Protein 2QPV (pdb70)

Organism: Agrobacterium fabrum (strain C58 / ATCC 33970) (NCBI:txid176299)

Structure (mmCIF, N/CA/C/O backbone):
data_2QPV
#
_entry.id   2QPV
#
_cell.length_a   95.852
_cell.length_b   95.852
_cell.length_c   76.618
_cell.angle_alpha   90.00
_cell.angle_beta   90.00
_cell.angle_gamma   120.00
#
_symmetry.space_group_name_H-M   'P 31 2 1'
#
loop_
_entity.id
_entity.type
_entity.pdbx_description
1 polymer 'Uncharacterized protein Atu1531'
2 non-polymer 'ACETIC ACID'
3 water water
#
loop_
_atom_site.group_PDB
_atom_site.id
_atom_site.type_symbol
_atom_site.label_atom_id
_atom_site.label_alt_id
_atom_site.label_comp_id
_atom_site.label_asym_id
_atom_site.label_entity_id
_atom_site.label_seq_id
_atom_site.pdbx_PDB_ins_code
_atom_site.Cartn_x
_atom_site.Cartn_y
_atom_site.Cartn_z
_atom_site.occupancy
_atom_site.B_iso_or_equiv
_atom_site.auth_seq_id
_atom_site.auth_comp_id
_atom_site.auth_asym_id
_atom_site.auth_atom_id
_atom_site.pdbx_PDB_model_num
ATOM 9 N N . PRO A 1 24 ? 59.575 13.801 15.929 1.00 81.30 2 PRO A N 1
ATOM 10 C CA . PRO A 1 24 ? 60.130 12.672 16.697 1.00 78.88 2 PRO A CA 1
ATOM 11 C C . PRO A 1 24 ? 59.292 11.384 16.718 1.00 76.55 2 PRO A C 1
ATOM 12 O O . PRO A 1 24 ? 58.084 11.417 16.473 1.00 75.79 2 PRO A O 1
ATOM 16 N N . VAL A 1 25 ? 59.959 10.264 17.008 1.00 73.89 3 VAL A N 1
ATOM 17 C CA . VAL A 1 25 ? 59.309 8.959 17.121 1.00 71.53 3 VAL A CA 1
ATOM 18 C C . VAL A 1 25 ? 58.323 8.995 18.279 1.00 70.14 3 VAL A C 1
ATOM 19 O O . VAL A 1 25 ? 58.651 9.437 19.381 1.00 69.66 3 VAL A O 1
ATOM 31 N N A GLN A 1 27 ? 55.227 7.070 20.693 0.50 64.37 5 GLN A N 1
ATOM 32 N N B GLN A 1 27 ? 55.229 7.084 20.706 0.50 64.24 5 GLN A N 1
ATOM 33 C CA A GLN A 1 27 ? 54.641 5.853 21.220 0.50 63.14 5 GLN A CA 1
ATOM 34 C CA B GLN A 1 27 ? 54.541 5.921 21.275 0.50 62.86 5 GLN A CA 1
ATOM 35 C C A GLN A 1 27 ? 53.459 5.435 20.353 0.50 62.44 5 GLN A C 1
ATOM 36 C C B GLN A 1 27 ? 53.478 5.434 20.297 0.50 62.27 5 GLN A C 1
ATOM 37 O O A GLN A 1 27 ? 52.817 6.265 19.712 0.50 62.30 5 GLN A O 1
ATOM 38 O O B GLN A 1 27 ? 52.926 6.219 19.527 0.50 62.07 5 GLN A O 1
ATOM 49 N N . SER A 1 28 ? 53.201 4.136 20.318 1.00 61.91 6 SER A N 1
ATOM 50 C CA . SER A 1 28 ? 52.246 3.560 19.395 1.00 61.36 6 SER A CA 1
ATOM 51 C C . SER A 1 28 ? 51.527 2.395 20.006 1.00 60.84 6 SER A C 1
ATOM 52 O O . SER A 1 28 ? 51.993 1.803 20.967 1.00 61.29 6 SER A O 1
ATOM 55 N N . ARG A 1 29 ? 50.368 2.087 19.450 1.00 60.35 7 ARG A N 1
ATOM 56 C CA . ARG A 1 29 ? 49.698 0.848 19.746 1.00 60.00 7 ARG A CA 1
ATOM 57 C C . ARG A 1 29 ? 49.163 0.319 18.442 1.00 60.04 7 ARG A C 1
ATOM 58 O O . ARG A 1 29 ? 48.640 1.081 17.636 1.00 60.06 7 ARG A O 1
ATOM 66 N N . ILE A 1 30 ? 49.314 -0.980 18.227 1.00 59.95 8 ILE A N 1
ATOM 67 C CA . ILE A 1 30 ? 48.773 -1.585 17.024 1.00 60.53 8 ILE A CA 1
ATOM 68 C C . ILE A 1 30 ? 47.451 -2.251 17.388 1.00 60.50 8 ILE A C 1
ATOM 69 O O . ILE A 1 30 ? 47.417 -3.224 18.127 1.00 60.68 8 ILE A O 1
ATOM 74 N N . ILE A 1 31 ? 46.357 -1.668 16.908 1.00 60.65 9 ILE A N 1
ATOM 75 C CA . ILE A 1 31 ? 45.031 -2.210 17.182 1.00 59.99 9 ILE A CA 1
ATOM 76 C C . ILE A 1 31 ? 44.721 -3.192 16.077 1.00 59.59 9 ILE A C 1
ATOM 77 O O . ILE A 1 31 ? 44.913 -2.876 14.913 1.00 59.80 9 ILE A O 1
ATOM 82 N N . HIS A 1 32 ? 44.280 -4.391 16.448 1.00 59.02 10 HIS A N 1
ATOM 83 C CA . HIS A 1 32 ? 44.005 -5.425 15.464 1.00 59.03 10 HIS A CA 1
ATOM 84 C C . HIS A 1 32 ? 42.989 -6.464 15.924 1.00 59.38 10 HIS A C 1
ATOM 85 O O . HIS A 1 32 ? 42.821 -6.705 17.125 1.00 59.54 10 HIS A O 1
ATOM 92 N N . LEU A 1 33 ? 42.344 -7.103 14.953 1.00 59.46 11 LEU A N 1
ATOM 93 C CA . LEU A 1 33 ? 41.433 -8.215 15.230 1.00 59.89 11 LEU A CA 1
ATOM 94 C C . LEU A 1 33 ? 41.346 -9.104 14.008 1.00 60.35 11 LEU A C 1
ATOM 95 O O . LEU A 1 33 ? 41.824 -8.723 12.932 1.00 60.34 11 LEU A O 1
ATOM 100 N N . SER A 1 34 ? 40.753 -10.285 14.199 1.00 60.76 12 SER A N 1
ATOM 101 C CA . SER A 1 34 ? 40.618 -11.306 13.174 1.00 61.12 12 SER A CA 1
ATOM 102 C C . SER A 1 34 ? 39.247 -11.246 12.506 1.00 61.40 12 SER A C 1
ATOM 103 O O . SER A 1 34 ? 38.231 -11.018 13.182 1.00 61.58 12 SER A O 1
ATOM 106 N N . VAL A 1 35 ? 39.220 -11.452 11.188 1.00 61.37 13 VAL A N 1
ATOM 107 C CA . VAL A 1 35 ? 37.961 -11.529 10.413 1.00 61.24 13 VAL A CA 1
ATOM 108 C C . VAL A 1 35 ? 37.893 -12.895 9.727 1.00 61.87 13 VAL A C 1
ATOM 109 O O . VAL A 1 35 ? 38.897 -13.402 9.195 1.00 62.08 13 VAL A O 1
ATOM 113 N N . GLU A 1 36 ? 36.717 -13.507 9.760 1.00 61.95 14 GLU A N 1
ATOM 114 C CA . GLU A 1 36 ? 36.562 -14.840 9.213 1.00 61.97 14 GLU A CA 1
ATOM 115 C C . GLU A 1 36 ? 36.083 -14.830 7.768 1.00 61.29 14 GLU A C 1
ATOM 116 O O . GLU A 1 36 ? 35.055 -15.414 7.425 1.00 61.58 14 GLU A O 1
ATOM 122 N N . LYS A 1 37 ? 36.868 -14.157 6.930 1.00 60.44 15 LYS A N 1
ATOM 123 C CA . LYS A 1 37 ? 36.652 -14.068 5.486 1.00 59.20 15 LYS A CA 1
ATOM 124 C C . LYS A 1 37 ? 38.037 -14.043 4.819 1.00 57.70 15 LYS A C 1
ATOM 125 O O . LYS A 1 37 ? 39.006 -13.590 5.443 1.00 57.94 15 LYS A O 1
ATOM 131 N N . PRO A 1 38 ? 38.152 -14.557 3.575 1.00 55.91 16 PRO A N 1
ATOM 132 C CA . PRO A 1 38 ? 39.440 -14.536 2.873 1.00 54.57 16 PRO A CA 1
ATOM 133 C C . PRO A 1 38 ? 40.049 -13.140 2.750 1.00 53.10 16 PRO A C 1
ATOM 134 O O . PRO A 1 38 ? 39.338 -12.178 2.505 1.00 53.15 16 PRO A O 1
ATOM 138 N N . TRP A 1 39 ? 41.365 -13.066 2.922 1.00 51.77 17 TRP A N 1
ATOM 139 C CA . TRP A 1 39 ? 42.157 -11.838 2.850 1.00 50.52 17 TRP A CA 1
ATOM 140 C C . TRP A 1 39 ? 41.845 -10.911 1.668 1.00 49.76 17 TRP A C 1
ATOM 141 O O . TRP A 1 39 ? 41.776 -9.692 1.840 1.00 49.30 17 TRP A O 1
ATOM 152 N N . ALA A 1 40 ? 41.660 -11.485 0.482 1.00 48.84 18 ALA A N 1
ATOM 153 C CA . ALA A 1 40 ? 41.376 -10.711 -0.730 1.00 48.33 18 ALA A CA 1
ATOM 154 C C . ALA A 1 40 ? 40.021 -9.989 -0.669 1.00 47.92 18 ALA A C 1
ATOM 155 O O . ALA A 1 40 ? 39.908 -8.825 -1.050 1.00 47.86 18 ALA A O 1
ATOM 157 N N . GLU A 1 41 ? 39.013 -10.696 -0.168 1.00 47.46 19 GLU A N 1
ATOM 158 C CA . GLU A 1 41 ? 37.645 -10.198 -0.011 1.00 46.90 19 GLU A CA 1
ATOM 159 C C . GLU A 1 41 ? 37.521 -9.106 1.052 1.00 46.10 19 GLU A C 1
ATOM 160 O O . GLU A 1 41 ? 36.680 -8.209 0.936 1.00 46.36 19 GLU A O 1
ATOM 166 N N . VAL A 1 42 ? 38.344 -9.193 2.094 1.00 45.00 20 VAL A N 1
ATOM 167 C CA . VAL A 1 42 ? 38.377 -8.171 3.141 1.00 43.78 20 VAL A CA 1
ATOM 168 C C . VAL A 1 42 ? 39.042 -6.906 2.596 1.00 43.38 20 VAL A C 1
ATOM 169 O O . VAL A 1 42 ? 38.567 -5.797 2.832 1.00 43.28 20 VAL A O 1
ATOM 173 N N . TYR A 1 43 ? 40.124 -7.085 1.847 1.00 42.90 21 TYR A N 1
ATOM 174 C CA . TYR A 1 43 ? 40.792 -5.985 1.164 1.00 42.73 21 TYR A CA 1
ATOM 175 C C . TYR A 1 43 ? 39.884 -5.322 0.117 1.00 43.69 21 TYR A C 1
ATOM 176 O O . TYR A 1 43 ? 39.822 -4.099 0.029 1.00 43.41 21 TYR A O 1
ATOM 185 N N . ASP A 1 44 ? 39.198 -6.138 -0.683 1.00 45.19 22 ASP A N 1
ATOM 186 C CA . ASP A 1 44 ? 38.279 -5.625 -1.693 1.00 46.56 22 ASP A CA 1
ATOM 187 C C . ASP A 1 44 ? 37.256 -4.664 -1.077 1.00 47.26 22 ASP A C 1
ATOM 188 O O . ASP A 1 44 ? 37.098 -3.538 -1.562 1.00 47.68 22 ASP A O 1
ATOM 193 N N . PHE A 1 45 ? 36.608 -5.095 0.0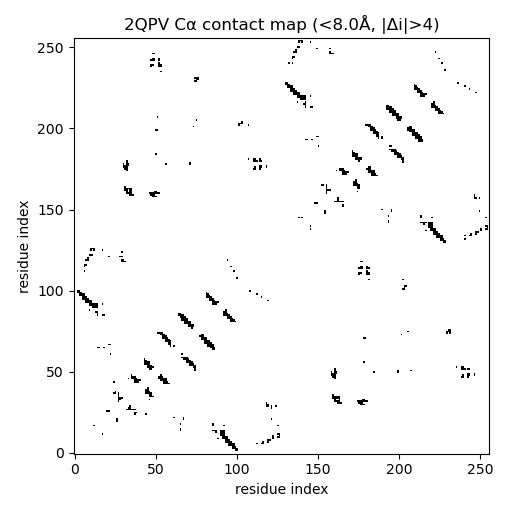08 1.00 47.81 23 PHE A N 1
ATOM 194 C CA . PHE A 1 45 ? 35.629 -4.268 0.709 1.00 48.46 23 PHE A CA 1
ATOM 195 C C . PHE A 1 45 ? 36.246 -3.080 1.464 1.00 48.61 23 PHE A C 1
ATOM 196 O O . PHE A 1 45 ? 35.745 -1.961 1.374 1.00 48.90 23 PHE A O 1
ATOM 204 N N . ALA A 1 46 ? 37.325 -3.324 2.197 1.00 48.56 24 ALA A N 1
ATOM 205 C CA . ALA A 1 46 ? 37.906 -2.298 3.078 1.00 48.66 24 ALA A CA 1
ATOM 206 C C . ALA A 1 46 ? 38.755 -1.233 2.366 1.00 48.55 24 ALA A C 1
ATOM 207 O O . ALA A 1 46 ? 38.895 -0.125 2.871 1.00 48.29 24 ALA A O 1
ATOM 209 N N . ALA A 1 47 ? 39.324 -1.573 1.210 1.00 48.65 25 ALA A N 1
ATOM 210 C CA . ALA A 1 47 ? 40.210 -0.654 0.491 1.00 48.84 25 ALA A CA 1
ATOM 211 C C . ALA A 1 47 ? 39.429 0.338 -0.378 1.00 49.15 25 ALA A C 1
ATOM 212 O O . ALA A 1 47 ? 39.985 1.341 -0.835 1.00 48.96 25 ALA A O 1
ATOM 214 N N . ASN A 1 48 ? 38.153 0.027 -0.610 1.00 49.68 26 ASN A N 1
ATOM 215 C CA . ASN A 1 48 ? 37.229 0.889 -1.331 1.00 50.37 26 ASN A CA 1
ATOM 216 C C . ASN A 1 48 ? 36.787 2.031 -0.416 1.00 51.14 26 ASN A C 1
ATOM 217 O O . ASN A 1 48 ? 35.991 1.802 0.508 1.00 51.01 26 ASN A O 1
ATOM 222 N N . PRO A 1 49 ? 37.301 3.260 -0.664 1.00 51.79 27 PRO A N 1
ATOM 223 C CA . PRO A 1 49 ? 37.070 4.385 0.251 1.00 52.41 27 PRO A CA 1
ATOM 224 C C . PRO A 1 49 ? 35.591 4.733 0.390 1.00 53.20 27 PRO A C 1
ATOM 225 O O . PRO A 1 49 ? 35.178 5.191 1.442 1.00 53.16 27 PRO A O 1
ATOM 229 N N . GLY A 1 50 ? 34.807 4.477 -0.653 1.00 54.28 28 GLY A N 1
ATOM 230 C CA . GLY A 1 50 ? 33.362 4.698 -0.624 1.00 56.01 28 GLY A CA 1
ATOM 231 C C . GLY A 1 50 ? 32.558 3.780 0.289 1.00 57.12 28 GLY A C 1
ATOM 232 O O . GLY A 1 50 ? 31.365 4.013 0.499 1.00 57.31 28 GLY A O 1
ATOM 233 N N . ASN A 1 51 ? 33.191 2.725 0.799 1.00 58.18 29 ASN A N 1
ATOM 234 C CA . ASN A 1 51 ? 32.587 1.834 1.791 1.00 59.50 29 ASN A CA 1
ATOM 235 C C . ASN A 1 51 ? 32.906 2.304 3.205 1.00 60.59 29 ASN A C 1
ATOM 236 O O . ASN A 1 51 ? 32.301 1.836 4.173 1.00 60.63 29 ASN A O 1
ATOM 249 N N . PRO A 1 53 ? 32.381 5.072 5.056 1.00 61.65 31 PRO A N 1
ATOM 250 C CA . PRO A 1 53 ? 31.305 5.558 5.923 1.00 61.00 31 PRO A CA 1
ATOM 251 C C . PRO A 1 53 ? 30.457 4.448 6.544 1.00 60.40 31 PRO A C 1
ATOM 252 O O . PRO A 1 53 ? 29.664 4.731 7.440 1.00 60.91 31 PRO A O 1
ATOM 256 N N . ARG A 1 54 ? 30.614 3.207 6.075 1.00 59.09 32 ARG A N 1
ATOM 257 C CA . ARG A 1 54 ? 29.811 2.091 6.576 1.00 57.94 32 ARG A CA 1
ATOM 258 C C . ARG A 1 54 ? 30.364 1.499 7.871 1.00 56.94 32 ARG A C 1
ATOM 259 O O . ARG A 1 54 ? 29.622 0.921 8.670 1.00 56.41 32 ARG A O 1
ATOM 267 N N . TRP A 1 55 ? 31.665 1.674 8.086 1.00 56.04 33 TRP A N 1
ATOM 268 C CA . TRP A 1 55 ? 32.318 1.136 9.270 1.00 55.32 33 TRP A CA 1
ATOM 269 C C . TRP A 1 55 ? 33.160 2.147 10.063 1.00 55.59 33 TRP A C 1
ATOM 270 O O . TRP A 1 55 ? 33.421 1.912 11.272 1.00 56.27 33 TRP A O 1
ATOM 281 N N . ALA A 1 56 ? 33.596 3.251 9.403 1.00 55.34 34 ALA A N 1
ATOM 282 C CA . ALA A 1 56 ? 34.345 4.287 10.130 1.00 55.44 34 ALA A CA 1
ATOM 283 C C . ALA A 1 56 ? 33.399 5.395 10.611 1.00 55.43 34 ALA A C 1
ATOM 284 O O . ALA A 1 56 ? 32.993 6.256 9.831 1.00 55.50 34 ALA A O 1
ATOM 286 N N . ALA A 1 57 ? 33.049 5.353 11.899 1.00 55.53 35 ALA A N 1
ATOM 287 C CA . ALA A 1 57 ? 32.020 6.225 12.495 1.00 55.43 35 ALA A CA 1
ATOM 288 C C . ALA A 1 57 ? 32.243 7.723 12.281 1.00 55.86 35 ALA A C 1
ATOM 289 O O . ALA A 1 57 ? 31.281 8.488 12.173 1.00 54.98 35 ALA A O 1
ATOM 291 N N . GLY A 1 58 ? 33.510 8.132 12.233 1.00 56.55 36 GLY A N 1
ATOM 292 C CA . GLY A 1 58 ? 33.865 9.520 11.931 1.00 57.69 36 GLY A CA 1
ATOM 293 C C . GLY A 1 58 ? 33.462 9.950 10.531 1.00 58.34 36 GLY A C 1
ATOM 294 O O . GLY A 1 58 ? 33.408 11.137 10.234 1.00 58.03 36 GLY A O 1
ATOM 295 N N . LEU A 1 59 ? 33.182 8.976 9.669 1.00 59.48 37 LEU A N 1
ATOM 296 C CA . LEU A 1 59 ? 32.805 9.250 8.277 1.00 60.35 37 LEU A CA 1
ATOM 297 C C . LEU A 1 59 ? 31.358 8.896 7.992 1.00 60.99 37 LEU A C 1
ATOM 298 O O . LEU A 1 59 ? 30.911 9.030 6.852 1.00 61.36 37 LEU A O 1
ATOM 303 N N . ALA A 1 60 ? 30.634 8.450 9.022 1.00 61.85 38 ALA A N 1
ATOM 304 C CA . ALA A 1 60 ? 29.210 8.124 8.879 1.00 63.12 38 ALA A CA 1
ATOM 305 C C . ALA A 1 60 ? 28.428 9.213 8.129 1.00 64.15 38 ALA A C 1
ATOM 306 O O . ALA A 1 60 ? 27.445 8.913 7.454 1.00 64.47 38 ALA A O 1
ATOM 308 N N . GLY A 1 61 ? 28.877 10.464 8.237 1.00 65.16 39 GLY A N 1
ATOM 309 C CA . GLY A 1 61 ? 28.293 11.575 7.469 1.00 66.98 39 GLY A CA 1
ATOM 310 C C . GLY A 1 61 ? 28.482 11.496 5.957 1.00 67.95 39 GLY A C 1
ATOM 311 O O . GLY A 1 61 ? 27.665 12.018 5.205 1.00 67.70 39 GLY A O 1
ATOM 312 N N . GLY A 1 62 ? 29.561 10.845 5.515 1.00 69.07 40 GLY A N 1
ATOM 313 C CA . GLY A 1 62 ? 29.827 10.636 4.087 1.00 70.33 40 GLY A CA 1
ATOM 314 C C . GLY A 1 62 ? 31.263 10.920 3.663 1.00 71.12 40 GLY A C 1
ATOM 315 O O . GLY A 1 62 ? 31.987 11.668 4.328 1.00 71.21 40 GLY A O 1
ATOM 316 N N . LEU A 1 63 ? 31.671 10.317 2.548 1.00 71.91 41 LEU A N 1
ATOM 317 C CA . LEU A 1 63 ? 33.002 10.541 1.984 1.00 72.87 41 LEU A CA 1
ATOM 318 C C . LEU A 1 63 ? 32.867 10.723 0.482 1.00 73.82 41 LEU A C 1
ATOM 319 O O . LEU A 1 63 ? 32.375 9.836 -0.215 1.00 74.13 41 LEU A O 1
ATOM 324 N N . GLU A 1 64 ? 33.300 11.883 -0.003 1.00 75.11 42 GLU A N 1
ATOM 325 C CA . GLU A 1 64 ? 33.156 12.259 -1.409 1.00 76.31 42 GLU A CA 1
ATOM 326 C C . GLU A 1 64 ? 34.514 12.273 -2.090 1.00 76.86 42 GLU A C 1
ATOM 327 O O . GLU A 1 64 ? 35.506 12.697 -1.499 1.00 77.01 42 GLU A O 1
ATOM 333 N N . ALA A 1 65 ? 34.558 11.790 -3.327 1.00 77.85 43 ALA A N 1
ATOM 334 C CA . ALA A 1 65 ? 35.786 11.821 -4.124 1.00 78.68 43 ALA A CA 1
ATOM 335 C C . ALA A 1 65 ? 36.073 13.250 -4.594 1.00 79.15 43 ALA A C 1
ATOM 336 O O . ALA A 1 65 ? 35.160 13.977 -4.990 1.00 79.12 43 ALA A O 1
ATOM 338 N N . ASP A 1 66 ? 37.349 13.630 -4.548 1.00 79.93 44 ASP A N 1
ATOM 339 C CA . ASP A 1 66 ? 37.779 15.018 -4.694 1.00 80.66 44 ASP A CA 1
ATOM 340 C C . ASP A 1 66 ? 39.207 15.125 -5.258 1.00 81.08 44 ASP A C 1
ATOM 341 O O . ASP A 1 66 ? 40.174 15.233 -4.491 1.00 81.31 44 ASP A O 1
ATOM 346 N N . GLY A 1 67 ? 39.326 15.085 -6.590 1.00 81.42 45 GLY A N 1
ATOM 347 C CA . GLY A 1 67 ? 40.610 15.220 -7.305 1.00 81.65 45 GLY A CA 1
ATOM 348 C C . GLY A 1 67 ? 41.703 14.231 -6.923 1.00 81.90 45 GLY A C 1
ATOM 349 O O . GLY A 1 67 ? 42.751 14.630 -6.406 1.00 82.10 45 GLY A O 1
ATOM 350 N N . GLU A 1 68 ? 41.459 12.946 -7.187 1.00 81.92 46 GLU A N 1
ATOM 351 C CA . GLU A 1 68 ? 42.345 11.827 -6.785 1.00 81.83 46 GLU A CA 1
ATOM 352 C C . GLU A 1 68 ? 42.213 11.399 -5.317 1.00 81.46 46 GLU A C 1
ATOM 353 O O . GLU A 1 68 ? 42.432 10.226 -4.996 1.00 81.52 46 GLU A O 1
ATOM 359 N N . ASP A 1 69 ? 41.865 12.336 -4.433 1.00 80.67 47 ASP A N 1
ATOM 360 C CA . ASP A 1 69 ? 41.665 11.999 -3.014 1.00 79.82 47 ASP A CA 1
ATOM 361 C C . ASP A 1 69 ? 40.234 12.248 -2.539 1.00 78.75 47 ASP A C 1
ATOM 362 O O . ASP A 1 69 ? 39.338 12.470 -3.350 1.00 78.58 47 ASP A O 1
ATOM 367 N N . TRP A 1 70 ? 40.035 12.200 -1.223 1.00 77.45 48 TRP A N 1
ATOM 368 C CA . TRP A 1 70 ? 38.701 12.154 -0.632 1.00 76.22 48 TRP A CA 1
ATOM 369 C C . TRP A 1 70 ? 38.504 13.180 0.471 1.00 75.49 48 TRP A C 1
ATOM 370 O O . TRP A 1 70 ? 39.432 13.497 1.210 1.00 75.07 48 TRP A O 1
ATOM 381 N N . ILE A 1 71 ? 37.277 13.672 0.589 1.00 75.06 49 ILE A N 1
ATOM 382 C CA . ILE A 1 71 ? 36.959 14.741 1.529 1.00 74.81 49 ILE A CA 1
ATOM 383 C C . ILE A 1 71 ? 35.779 14.350 2.416 1.00 74.70 49 ILE A C 1
ATOM 384 O O . ILE A 1 71 ? 34.783 13.795 1.937 1.00 74.43 49 ILE A O 1
ATOM 389 N N . ALA A 1 72 ? 35.915 14.619 3.714 1.00 75.06 50 ALA A N 1
ATOM 390 C CA . ALA A 1 72 ? 34.843 14.380 4.679 1.00 75.29 50 ALA A CA 1
ATOM 391 C C . ALA A 1 72 ? 34.268 15.702 5.154 1.00 75.33 50 ALA A C 1
ATOM 392 O O . ALA A 1 72 ? 34.911 16.449 5.897 1.00 75.55 50 ALA A O 1
ATOM 394 N N . LYS A 1 73 ? 33.046 15.975 4.712 1.00 75.81 51 LYS A N 1
ATOM 395 C CA . LYS A 1 73 ? 32.402 17.288 4.875 1.00 75.96 51 LYS A CA 1
ATOM 396 C C . LYS A 1 73 ? 31.508 17.374 6.115 1.00 76.22 51 LYS A C 1
ATOM 397 O O . LYS A 1 73 ? 30.620 16.530 6.304 1.00 76.24 51 LYS A O 1
ATOM 403 N N . GLY A 1 74 ? 31.745 18.382 6.957 1.00 76.51 52 GLY A N 1
ATOM 404 C CA . GLY A 1 74 ? 30.710 18.840 7.886 1.00 77.35 52 GLY A CA 1
ATOM 405 C C . GLY A 1 74 ? 30.913 18.764 9.383 1.00 77.92 52 GLY A C 1
ATOM 406 O O . GLY A 1 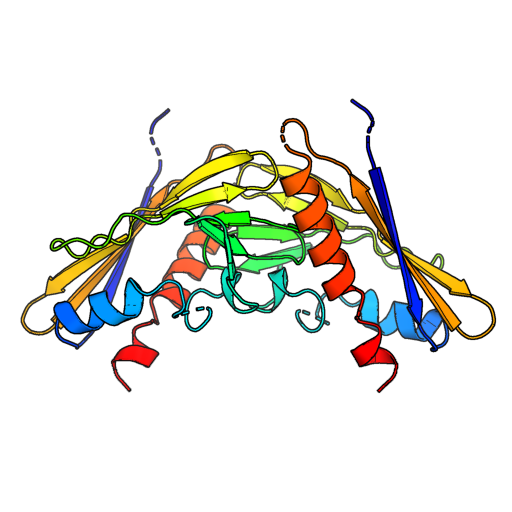74 ? 31.837 18.113 9.866 1.00 77.92 52 GLY A O 1
ATOM 407 N N . GLY A 1 75 ? 30.041 19.464 10.113 1.00 78.44 53 GLY A N 1
ATOM 408 C CA .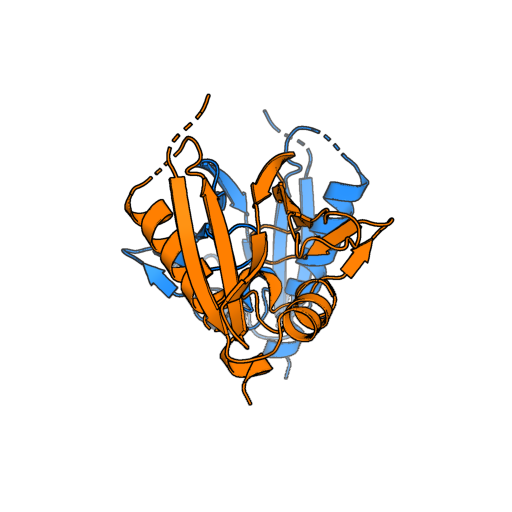 GLY A 1 75 ? 29.881 19.244 11.551 1.00 78.94 53 GLY A CA 1
ATOM 409 C C . GLY A 1 75 ? 30.724 20.132 12.435 1.00 79.36 53 GLY A C 1
ATOM 410 O O . GLY A 1 75 ? 30.734 21.353 12.251 1.00 79.48 53 GLY A O 1
ATOM 411 N N . PRO A 1 76 ? 31.438 19.525 13.409 1.00 79.58 54 PRO A N 1
ATOM 412 C CA . PRO A 1 76 ? 32.258 20.293 14.356 1.00 79.62 54 PRO A CA 1
ATOM 413 C C . PRO A 1 76 ? 33.394 21.012 13.619 1.00 79.49 54 PRO A C 1
ATOM 414 O O . PRO A 1 76 ? 33.347 22.232 13.436 1.00 79.13 54 PRO A O 1
ATOM 418 N N . LEU A 1 77 ? 34.396 20.233 13.217 1.00 79.62 55 LEU A N 1
ATOM 419 C CA . LEU A 1 77 ? 35.423 20.631 12.270 1.00 79.76 55 LEU A CA 1
ATOM 420 C C . LEU A 1 77 ? 34.838 20.270 10.919 1.00 79.62 55 LEU A C 1
ATOM 421 O O . LEU A 1 77 ? 34.621 19.081 10.622 1.00 80.78 55 LEU A O 1
ATOM 426 N N . GLY A 1 78 ? 34.567 21.277 10.101 1.00 78.90 56 GLY A N 1
ATOM 427 C CA . GLY A 1 78 ? 33.857 21.058 8.846 1.00 77.91 56 GLY A CA 1
ATOM 428 C C . GLY A 1 78 ? 34.625 20.297 7.774 1.00 77.19 56 GLY A C 1
ATOM 429 O O . GLY A 1 78 ? 34.018 19.908 6.756 1.00 77.49 56 GLY A O 1
ATOM 430 N N . GLU A 1 79 ? 35.933 20.036 8.021 1.00 76.11 57 GLU A N 1
ATOM 431 C CA . GLU A 1 79 ? 36.884 19.774 6.928 1.00 74.69 57 GLU A CA 1
ATOM 432 C C . GLU A 1 79 ? 38.088 18.884 7.205 1.00 73.65 57 GLU A C 1
ATOM 433 O O . GLU A 1 79 ? 39.113 19.376 7.687 1.00 73.42 57 GLU A O 1
ATOM 439 N N . VAL A 1 80 ? 37.985 17.594 6.866 1.00 71.90 58 VAL A N 1
ATOM 440 C CA . VAL A 1 80 ? 39.177 16.748 6.729 1.00 70.39 58 VAL A CA 1
ATOM 441 C C . VAL A 1 80 ? 39.307 16.087 5.355 1.00 69.30 58 VAL A C 1
ATOM 442 O O . VAL A 1 80 ? 38.322 15.686 4.735 1.00 69.04 58 VAL A O 1
ATOM 446 N N . ARG A 1 81 ? 40.548 15.987 4.900 1.00 68.11 59 ARG A N 1
ATOM 447 C CA . ARG A 1 81 ? 40.888 15.346 3.647 1.00 67.14 59 ARG A CA 1
ATOM 448 C C . ARG A 1 81 ? 41.572 14.011 3.972 1.00 66.22 59 ARG A C 1
ATOM 449 O O . ARG A 1 81 ? 42.325 13.928 4.949 1.00 65.72 59 ARG A O 1
ATOM 457 N N . VAL A 1 82 ? 41.286 12.964 3.191 1.00 65.25 60 VAL A N 1
ATOM 458 C CA . VAL A 1 82 ? 41.998 11.687 3.347 1.00 64.45 60 VAL A CA 1
ATOM 459 C C . VAL A 1 82 ? 42.623 11.221 2.028 1.00 64.23 60 VAL A C 1
ATOM 460 O O . VAL A 1 82 ? 41.961 11.208 0.986 1.00 63.75 60 VAL A O 1
ATOM 464 N N . ASN A 1 83 ? 43.903 10.848 2.100 1.00 63.94 61 ASN A N 1
ATOM 465 C CA A ASN A 1 83 ? 44.640 10.310 0.960 0.50 63.89 61 ASN A CA 1
ATOM 466 C CA B ASN A 1 83 ? 44.626 10.308 0.959 0.50 64.04 61 ASN A CA 1
ATOM 467 C C . ASN A 1 83 ? 45.017 8.849 1.201 1.00 63.97 61 ASN A C 1
ATOM 468 O O . ASN A 1 83 ? 45.737 8.537 2.150 1.00 64.23 61 ASN A O 1
ATOM 477 N N . PHE A 1 84 ? 44.537 7.954 0.343 1.00 63.82 62 PHE A N 1
ATOM 478 C CA . PHE A 1 84 ? 44.806 6.520 0.492 1.00 63.52 62 PHE A CA 1
ATOM 479 C C . PHE A 1 84 ? 45.982 6.067 -0.340 1.00 63.61 62 PHE A C 1
ATOM 480 O O . PHE A 1 84 ? 46.248 6.635 -1.402 1.00 63.96 62 PHE A O 1
ATOM 488 N N . ALA A 1 85 ? 46.675 5.043 0.157 1.00 63.39 63 ALA A N 1
ATOM 489 C CA . ALA A 1 85 ? 47.715 4.338 -0.582 1.00 63.82 63 ALA A CA 1
ATOM 490 C C . ALA A 1 85 ? 47.147 3.761 -1.879 1.00 64.05 63 ALA A C 1
ATOM 491 O O . ALA A 1 85 ? 45.969 3.398 -1.928 1.00 64.05 63 ALA A O 1
ATOM 493 N N . PRO A 1 86 ? 47.981 3.647 -2.928 1.00 64.60 64 PRO A N 1
ATOM 494 C CA . PRO A 1 86 ? 47.416 3.167 -4.185 1.00 65.26 64 PRO A CA 1
ATOM 495 C C . PRO A 1 86 ? 47.183 1.654 -4.131 1.00 66.09 64 PRO A C 1
ATOM 496 O O . PRO A 1 86 ? 47.745 0.969 -3.268 1.00 66.14 64 PRO A O 1
ATOM 500 N N . HIS A 1 87 ? 46.338 1.142 -5.020 1.00 67.15 65 HIS A N 1
ATOM 501 C CA . HIS A 1 87 ? 45.976 -0.279 -4.980 1.00 67.93 65 HIS A CA 1
ATOM 502 C C . HIS A 1 87 ? 47.185 -1.186 -5.145 1.00 67.47 65 HIS A C 1
ATOM 503 O O . HIS A 1 87 ? 48.090 -0.913 -5.936 1.00 67.62 65 HIS A O 1
ATOM 510 N N . ASN A 1 88 ? 47.203 -2.252 -4.357 1.00 66.97 66 ASN A N 1
ATOM 511 C CA . ASN A 1 88 ? 48.376 -3.085 -4.239 1.00 66.50 66 ASN A CA 1
ATOM 512 C C . ASN A 1 88 ? 47.995 -4.502 -3.872 1.00 66.32 66 ASN A C 1
ATOM 513 O O . ASN A 1 88 ? 46.856 -4.770 -3.489 1.00 66.50 66 ASN A O 1
ATOM 518 N N . GLU A 1 89 ? 48.959 -5.406 -3.978 1.00 65.74 67 GLU A N 1
ATOM 519 C CA . GLU A 1 89 ? 48.724 -6.787 -3.636 1.00 65.20 67 GLU A CA 1
ATOM 520 C C . GLU A 1 89 ? 49.343 -7.181 -2.294 1.00 64.26 67 GLU A C 1
ATOM 521 O O . GLU A 1 89 ? 49.623 -8.362 -2.059 1.00 64.14 67 GLU A O 1
ATOM 527 N N . PHE A 1 90 ? 49.535 -6.194 -1.412 1.00 63.02 68 PHE A N 1
ATOM 528 C CA . PHE A 1 90 ? 50.132 -6.432 -0.091 1.00 61.81 68 PHE A CA 1
ATOM 529 C C . PHE A 1 90 ? 49.191 -6.223 1.081 1.00 61.39 68 PHE A C 1
ATOM 530 O O . PHE A 1 90 ? 49.629 -6.223 2.232 1.00 61.58 68 PHE A O 1
ATOM 538 N N . GLY A 1 91 ? 47.902 -6.051 0.783 1.00 61.32 69 GLY A N 1
ATOM 539 C CA . GLY A 1 91 ? 46.859 -5.793 1.788 1.00 60.71 69 GLY A CA 1
ATOM 540 C C . GLY A 1 91 ? 46.929 -4.439 2.476 1.00 60.68 69 GLY A C 1
ATOM 541 O O . GLY A 1 91 ? 46.322 -4.246 3.532 1.00 60.59 69 GLY A O 1
ATOM 542 N N . VAL A 1 92 ? 47.667 -3.502 1.886 1.00 60.64 70 VAL A N 1
ATOM 543 C CA . VAL A 1 92 ? 47.952 -2.196 2.507 1.00 60.88 70 VAL A CA 1
ATOM 544 C C . VAL A 1 92 ? 46.854 -1.147 2.199 1.00 61.42 70 VAL A C 1
ATOM 545 O O . VAL A 1 92 ? 46.537 -0.883 1.026 1.00 61.31 70 VAL A O 1
ATOM 549 N N . ILE A 1 93 ? 46.272 -0.574 3.259 1.00 61.28 71 ILE A N 1
ATOM 550 C CA . ILE A 1 93 ? 45.251 0.466 3.131 1.00 61.45 71 ILE A CA 1
ATOM 551 C C . ILE A 1 93 ? 45.631 1.692 3.959 1.00 61.65 71 ILE A C 1
ATOM 552 O O . ILE A 1 93 ? 44.766 2.350 4.549 1.00 62.14 71 ILE A O 1
ATOM 557 N N . ASP A 1 94 ? 46.929 1.990 4.008 1.00 61.80 72 ASP A N 1
ATOM 558 C CA . ASP A 1 94 ? 47.432 3.191 4.672 1.00 61.30 72 ASP A CA 1
ATOM 559 C C . ASP A 1 94 ? 46.731 4.420 4.115 1.00 61.04 72 ASP A C 1
ATOM 560 O O . ASP A 1 94 ? 46.405 4.485 2.923 1.00 61.20 72 ASP A O 1
ATOM 565 N N . HIS A 1 95 ? 46.524 5.402 4.978 1.00 60.20 73 HIS A N 1
ATOM 566 C CA . HIS A 1 95 ? 46.000 6.689 4.558 1.00 59.77 73 HIS A CA 1
ATOM 567 C C . HIS A 1 95 ? 46.593 7.811 5.407 1.00 59.09 73 HIS A C 1
ATOM 568 O O . HIS A 1 95 ? 47.002 7.593 6.550 1.00 58.27 73 HIS A O 1
ATOM 575 N N . VAL A 1 96 ? 46.672 8.995 4.811 1.00 58.46 74 VAL A N 1
ATOM 576 C CA . VAL A 1 96 ? 47.076 10.214 5.511 1.00 58.30 74 VAL A CA 1
ATOM 577 C C . VAL A 1 96 ? 45.845 11.108 5.666 1.00 58.71 74 VAL A C 1
ATOM 578 O O . VAL A 1 96 ? 45.162 11.431 4.686 1.00 58.41 74 VAL A O 1
ATOM 582 N N . VAL A 1 97 ? 45.556 11.493 6.900 1.00 59.35 75 VAL A N 1
ATOM 583 C CA . VAL A 1 97 ? 44.451 12.416 7.183 1.00 59.83 75 VAL A CA 1
ATOM 584 C C . VAL A 1 97 ? 45.017 13.817 7.342 1.00 59.77 75 VAL A C 1
ATOM 585 O O . VAL A 1 97 ? 45.931 14.034 8.126 1.00 60.14 75 VAL A O 1
ATOM 589 N N . THR A 1 98 ? 44.497 14.768 6.582 1.00 60.05 76 THR A N 1
ATOM 590 C CA . THR A 1 98 ? 44.922 16.155 6.745 1.00 59.94 76 THR A CA 1
ATOM 591 C C . THR A 1 98 ? 43.900 16.873 7.613 1.00 60.31 76 THR A C 1
ATOM 592 O O . THR A 1 98 ? 42.742 17.018 7.235 1.00 60.20 76 THR A O 1
ATOM 596 N N . LEU A 1 99 ? 44.338 17.292 8.795 1.00 60.92 77 LEU A N 1
ATOM 597 C CA . LEU A 1 99 ? 43.481 18.033 9.713 1.00 61.67 77 LEU A CA 1
ATOM 598 C C . LEU A 1 99 ? 43.196 19.426 9.164 1.00 61.75 77 LEU A C 1
ATOM 599 O O . LEU A 1 99 ? 43.968 19.934 8.348 1.00 61.86 77 LEU A O 1
ATOM 604 N N . PRO A 1 100 ? 42.069 20.041 9.592 1.00 62.04 78 PRO A N 1
ATOM 605 C CA . PRO A 1 100 ? 41.685 21.392 9.172 1.00 61.70 78 PRO A CA 1
ATOM 606 C C . PRO A 1 100 ? 42.798 22.436 9.347 1.00 61.80 78 PRO A C 1
ATOM 607 O O . PRO A 1 100 ? 42.824 23.463 8.619 1.00 61.81 78 PRO A O 1
ATOM 611 N N . ASP A 1 101 ? 43.681 22.195 10.319 1.00 61.60 79 ASP A N 1
ATOM 612 C CA . ASP A 1 101 ? 44.793 23.105 10.614 1.00 61.90 79 ASP A CA 1
ATOM 613 C C . ASP A 1 101 ? 46.041 22.838 9.768 1.00 61.81 79 ASP A C 1
ATOM 614 O O . ASP A 1 101 ? 47.031 23.564 9.880 1.00 62.06 79 ASP A O 1
ATOM 619 N N . GLY A 1 102 ? 45.982 21.813 8.914 1.00 61.53 80 GLY A N 1
ATOM 620 C CA . GLY A 1 102 ? 47.082 21.506 8.001 1.00 61.65 80 GLY A CA 1
ATOM 621 C C . GLY A 1 102 ? 47.972 20.333 8.397 1.00 62.03 80 GLY A C 1
ATOM 622 O O . GLY A 1 102 ? 48.765 19.870 7.587 1.00 61.74 80 GLY A O 1
ATOM 623 N N . LEU A 1 103 ? 47.849 19.855 9.635 1.00 62.32 81 LEU A N 1
ATOM 624 C CA . LEU A 1 103 ? 48.642 18.727 10.090 1.00 63.11 81 LEU A CA 1
ATOM 625 C C . LEU A 1 103 ? 48.218 17.418 9.385 1.00 62.99 81 LEU A C 1
ATOM 626 O O . LEU A 1 103 ? 47.032 17.087 9.306 1.00 62.90 81 LEU A O 1
ATOM 631 N N . LYS A 1 104 ? 49.211 16.709 8.854 1.00 62.84 82 LYS A N 1
ATOM 632 C CA . LYS A 1 104 ? 48.998 15.441 8.174 1.00 62.60 82 LYS A CA 1
ATOM 633 C C . LYS A 1 104 ? 49.350 14.312 9.124 1.00 62.40 82 LYS A C 1
ATOM 634 O O . LYS A 1 104 ? 50.440 14.271 9.689 1.00 61.96 82 LYS A O 1
ATOM 640 N N . VAL A 1 105 ? 48.394 13.411 9.305 1.00 62.27 83 VAL A N 1
ATOM 641 C CA . VAL A 1 105 ? 48.507 12.310 10.232 1.00 62.38 83 VAL A CA 1
ATOM 642 C C . VAL A 1 105 ? 48.517 11.025 9.430 1.00 62.09 83 VAL A C 1
ATOM 643 O O . VAL A 1 105 ? 47.592 10.769 8.655 1.00 62.06 83 VAL A O 1
ATOM 647 N N . TYR A 1 106 ? 49.575 10.236 9.607 1.00 61.84 84 TYR A N 1
ATOM 648 C CA . TYR A 1 106 ? 49.751 8.986 8.879 1.00 61.49 84 TYR A CA 1
ATOM 649 C C . TYR A 1 106 ? 49.212 7.775 9.669 1.00 61.11 84 TYR A C 1
ATOM 650 O O . TYR A 1 106 ? 49.628 7.532 10.811 1.00 60.87 84 TYR A O 1
ATOM 659 N N . ASN A 1 107 ? 48.267 7.047 9.066 1.00 60.53 85 ASN A N 1
ATOM 660 C CA . ASN A 1 107 ? 47.657 5.875 9.684 1.00 60.03 85 ASN A CA 1
ATOM 661 C C . ASN A 1 107 ? 48.001 4.595 8.898 1.00 60.53 85 ASN A C 1
ATOM 662 O O . ASN A 1 107 ? 47.440 4.364 7.816 1.00 60.35 85 ASN A O 1
ATOM 667 N N . ALA A 1 108 ? 48.910 3.768 9.429 1.00 59.70 86 ALA A N 1
ATOM 668 C CA . ALA A 1 108 ? 49.207 2.484 8.785 1.00 59.93 86 ALA A CA 1
ATOM 669 C C . ALA A 1 108 ? 48.036 1.557 9.047 1.00 60.20 86 ALA A C 1
ATOM 670 O O . ALA A 1 108 ? 47.570 1.432 10.192 1.00 61.01 86 ALA A O 1
ATOM 672 N N . LEU A 1 109 ? 47.533 0.939 7.987 1.00 59.75 87 LEU A N 1
ATOM 673 C CA . LEU A 1 109 ? 46.362 0.069 8.078 1.00 59.80 87 LEU A CA 1
ATOM 674 C C . LEU A 1 109 ? 46.552 -1.042 7.060 1.00 59.76 87 LEU A C 1
ATOM 675 O O . LEU A 1 109 ? 46.815 -0.780 5.881 1.00 60.24 87 LEU A O 1
ATOM 680 N N . ARG A 1 110 ? 46.426 -2.279 7.520 1.00 59.41 88 ARG A N 1
ATOM 681 C CA . ARG A 1 110 ? 46.816 -3.419 6.718 1.00 59.06 88 ARG A CA 1
ATOM 682 C C . ARG A 1 110 ? 45.990 -4.657 7.016 1.00 59.32 88 ARG A C 1
ATOM 683 O O . ARG A 1 110 ? 45.502 -4.860 8.127 1.00 59.72 88 ARG A O 1
ATOM 691 N N . VAL A 1 111 ? 45.883 -5.499 5.999 1.00 59.48 89 VAL A N 1
ATOM 692 C CA . VAL A 1 111 ? 45.083 -6.711 6.021 1.00 59.42 89 VAL A CA 1
ATOM 693 C C . VAL A 1 111 ? 46.042 -7.846 5.571 1.00 59.33 89 VAL A C 1
ATOM 694 O O . VAL A 1 111 ? 46.666 -7.740 4.522 1.00 59.31 89 VAL A O 1
ATOM 698 N N . THR A 1 112 ? 46.203 -8.889 6.389 1.00 59.29 90 THR A N 1
ATOM 699 C CA . THR A 1 112 ? 47.102 -10.028 6.078 1.00 59.19 90 THR A CA 1
ATOM 700 C C . THR A 1 112 ? 46.402 -11.369 6.357 1.00 59.23 90 THR A C 1
ATOM 701 O O . THR A 1 112 ? 45.482 -11.409 7.171 1.00 59.31 90 THR A O 1
ATOM 705 N N . PRO A 1 113 ? 46.830 -12.468 5.681 1.00 59.13 91 PRO A N 1
ATOM 706 C CA . PRO A 1 113 ? 46.180 -13.765 5.894 1.00 59.34 91 PRO A CA 1
ATOM 707 C C . PRO A 1 113 ? 46.389 -14.285 7.311 1.00 59.56 91 PRO A C 1
ATOM 708 O O . PRO A 1 113 ? 47.502 -14.212 7.838 1.00 59.37 91 PRO A O 1
ATOM 712 N N . ASN A 1 114 ? 45.325 -14.806 7.913 1.00 59.70 92 ASN A N 1
ATOM 713 C CA . ASN A 1 114 ? 45.428 -15.487 9.193 1.00 60.13 92 ASN A CA 1
ATOM 714 C C . ASN A 1 114 ? 44.783 -16.852 9.019 1.00 60.73 92 ASN A C 1
ATOM 715 O O . ASN A 1 114 ? 43.593 -17.001 9.286 1.00 61.78 92 ASN A O 1
ATOM 720 N N . GLY A 1 115 ? 45.553 -17.838 8.553 1.00 61.06 93 GLY A N 1
ATOM 721 C CA . GLY A 1 115 ? 44.974 -19.102 8.088 1.00 61.20 93 GLY A CA 1
ATOM 722 C C . GLY A 1 115 ? 43.977 -18.849 6.959 1.00 61.79 93 GLY A C 1
ATOM 723 O O . GLY A 1 115 ? 44.341 -18.252 5.932 1.00 61.65 93 GLY A O 1
ATOM 724 N N . SER A 1 116 ? 42.724 -19.276 7.161 1.00 61.88 94 SER A N 1
ATOM 725 C CA A SER A 1 116 ? 41.634 -19.100 6.194 0.50 62.24 94 SER A CA 1
ATOM 726 C CA B SER A 1 116 ? 41.683 -19.071 6.150 0.50 62.36 94 SER A CA 1
ATOM 727 C C . SER A 1 116 ? 40.959 -17.728 6.309 1.00 62.64 94 SER A C 1
ATOM 728 O O . SER A 1 116 ? 40.104 -17.377 5.492 1.00 62.91 94 SER A O 1
ATOM 733 N N . GLY A 1 117 ? 41.320 -16.978 7.348 1.00 62.76 95 GLY A N 1
ATOM 734 C CA . GLY A 1 117 ? 40.761 -15.673 7.598 1.00 62.90 95 GLY A CA 1
ATOM 735 C C . GLY A 1 117 ? 41.826 -14.604 7.486 1.00 63.22 95 GLY A C 1
ATOM 736 O O . GLY A 1 117 ? 42.838 -14.797 6.800 1.00 63.61 95 GLY A O 1
ATOM 737 N N . THR A 1 118 ? 41.610 -13.495 8.191 1.00 62.80 96 THR A N 1
ATOM 738 C CA . THR A 1 118 ? 42.384 -12.278 7.997 1.00 62.75 96 THR A CA 1
ATOM 739 C C . THR A 1 118 ? 42.670 -11.605 9.331 1.00 62.99 96 THR A C 1
ATOM 740 O O . THR A 1 118 ? 41.822 -11.605 10.226 1.00 63.60 96 THR A O 1
ATOM 744 N N . GLU A 1 119 ? 43.852 -10.999 9.451 1.00 62.89 97 GLU A N 1
ATOM 745 C CA . GLU A 1 119 ? 44.135 -10.077 10.552 1.00 62.27 97 GLU A CA 1
ATOM 746 C C . GLU A 1 119 ? 44.101 -8.653 10.014 1.00 61.99 97 GLU A C 1
ATOM 747 O O . GLU A 1 119 ? 44.816 -8.327 9.069 1.00 62.59 97 GLU A O 1
ATOM 753 N N . VAL A 1 120 ? 43.254 -7.809 10.594 1.00 61.65 98 VAL A N 1
ATOM 754 C CA . VAL A 1 120 ? 43.209 -6.381 10.235 1.00 60.99 98 VAL A CA 1
ATOM 755 C C . VAL A 1 120 ? 43.948 -5.605 11.319 1.00 60.83 98 VAL A C 1
ATOM 756 O O . VAL A 1 120 ? 43.703 -5.843 12.496 1.00 60.90 98 VAL A O 1
ATOM 760 N N . SER A 1 121 ? 44.863 -4.712 10.941 1.00 60.33 99 SER A N 1
ATOM 761 C CA . SER A 1 121 ? 45.603 -3.947 11.947 1.00 60.90 99 SER A CA 1
ATOM 762 C C . SER A 1 121 ? 45.762 -2.468 11.639 1.00 60.56 99 SER A C 1
ATOM 763 O O . SER A 1 121 ? 45.915 -2.073 10.482 1.00 61.31 99 SER A O 1
ATOM 766 N N . PHE A 1 122 ? 45.740 -1.660 12.694 1.00 59.64 100 PHE A N 1
ATOM 767 C CA . PHE A 1 122 ? 45.817 -0.213 12.593 1.00 58.59 100 PHE A CA 1
ATOM 768 C C . PHE A 1 122 ? 46.920 0.233 13.543 1.00 58.42 100 PHE A C 1
ATOM 769 O O . PHE A 1 122 ? 46.868 -0.061 14.732 1.00 58.92 100 PHE A O 1
ATOM 777 N N . THR A 1 123 ? 47.932 0.918 13.024 1.00 58.23 101 THR A N 1
ATOM 778 C CA . THR A 1 123 ? 49.000 1.463 13.856 1.00 57.96 101 THR A CA 1
ATOM 779 C C . THR A 1 123 ? 48.670 2.873 14.349 1.00 58.21 101 THR A C 1
ATOM 780 O O . THR A 1 123 ? 48.754 3.847 13.583 1.00 57.90 101 THR A O 1
ATOM 784 N N . LEU A 1 124 ? 48.325 2.971 15.633 1.00 57.95 102 LEU A N 1
ATOM 785 C CA . LEU A 1 124 ? 47.950 4.231 16.248 1.00 57.68 102 LEU A CA 1
ATOM 786 C C . LEU A 1 124 ? 49.153 4.918 16.870 1.00 57.81 102 LEU A C 1
ATOM 787 O O . LEU A 1 124 ? 49.783 4.376 17.804 1.00 57.39 102 LEU A O 1
ATOM 792 N N . LEU A 1 125 ? 49.459 6.116 16.357 1.00 57.62 103 LEU A N 1
ATOM 793 C CA . LEU A 1 125 ? 50.589 6.909 16.839 1.00 57.23 103 LEU A CA 1
ATOM 794 C C . LEU A 1 125 ? 50.070 7.962 17.797 1.00 57.34 103 LEU A C 1
ATOM 795 O O . LEU A 1 125 ? 49.103 8.657 17.500 1.00 57.18 103 LEU A O 1
ATOM 800 N N . ARG A 1 126 ? 50.700 8.051 18.963 1.00 57.42 104 ARG A N 1
ATOM 801 C CA . ARG A 1 126 ? 50.350 9.068 19.935 1.00 57.74 104 ARG A CA 1
ATOM 802 C C . ARG A 1 126 ? 50.803 10.447 19.440 1.00 58.18 104 ARG A C 1
ATOM 803 O O . ARG A 1 126 ? 51.983 10.670 19.238 1.00 58.28 104 ARG A O 1
ATOM 811 N N . LEU A 1 127 ? 49.865 11.359 19.228 1.00 58.72 105 LEU A N 1
ATOM 812 C CA . LEU A 1 127 ? 50.219 12.738 18.865 1.00 59.77 105 LEU A CA 1
ATOM 813 C C . LEU A 1 127 ? 50.835 13.482 20.050 1.00 60.52 105 LEU A C 1
ATOM 814 O O . LEU A 1 127 ? 50.558 13.157 21.210 1.00 60.95 105 LEU A O 1
ATOM 819 N N . GLU A 1 128 ? 51.691 14.454 19.740 1.00 61.39 106 GLU A N 1
ATOM 820 C CA . GLU A 1 128 ? 52.386 15.271 20.729 1.00 62.40 106 GLU A CA 1
ATOM 821 C C . GLU A 1 128 ? 51.419 15.923 21.730 1.00 62.66 106 GLU A C 1
ATOM 822 O O . GLU A 1 128 ? 50.349 16.417 21.350 1.00 62.27 106 GLU A O 1
ATOM 828 N N . GLY A 1 129 ? 51.806 15.892 23.007 1.00 62.85 107 GLY A N 1
ATOM 829 C CA . GLY A 1 129 ? 51.053 16.517 24.087 1.00 63.23 107 GLY A CA 1
ATOM 830 C C . GLY A 1 129 ? 49.749 15.850 24.488 1.00 63.89 107 GLY A C 1
ATOM 831 O O . GLY A 1 129 ? 48.996 16.425 25.274 1.00 64.07 107 GLY A O 1
ATOM 840 N N . THR A 1 131 ? 47.105 13.413 26.330 1.00 61.23 109 THR A N 1
ATOM 841 C CA . THR A 1 131 ? 46.962 12.732 27.612 1.00 59.98 109 THR A CA 1
ATOM 842 C C . THR A 1 131 ? 46.789 11.214 27.400 1.00 58.63 109 THR A C 1
ATOM 843 O O . THR A 1 131 ? 46.440 10.764 26.313 1.00 57.52 109 THR A O 1
ATOM 847 N N . ASP A 1 132 ? 47.040 10.438 28.448 1.00 57.70 110 ASP A N 1
ATOM 848 C CA . ASP A 1 132 ? 46.710 9.014 28.453 1.00 56.79 110 ASP A CA 1
ATOM 849 C C . ASP A 1 132 ? 45.245 8.767 28.069 1.00 56.54 110 ASP A C 1
ATOM 850 O O . ASP A 1 132 ? 44.971 7.915 27.239 1.00 56.22 110 ASP A O 1
ATOM 855 N N . GLU A 1 133 ? 44.318 9.539 28.640 1.00 56.97 111 GLU A N 1
ATOM 856 C CA . GLU A 1 133 ? 42.897 9.406 28.307 1.00 57.57 111 GLU A CA 1
ATOM 857 C C . GLU A 1 133 ? 42.601 9.723 26.849 1.00 57.46 111 GLU A C 1
ATOM 858 O O . GLU A 1 133 ? 41.734 9.099 26.264 1.00 57.77 111 GLU A O 1
ATOM 864 N N . ASP A 1 134 ? 43.316 10.681 26.267 1.00 57.65 112 ASP A N 1
ATOM 865 C CA . ASP A 1 134 ? 43.087 11.060 24.873 1.00 58.06 112 ASP A CA 1
ATOM 866 C C . ASP A 1 134 ? 43.446 9.895 23.975 1.00 57.42 112 ASP A C 1
ATOM 867 O O . ASP A 1 134 ? 42.700 9.550 23.067 1.00 57.42 112 ASP A O 1
ATOM 872 N N . PHE A 1 135 ? 44.584 9.278 24.264 1.00 57.21 113 PHE A N 1
ATOM 873 C CA . PHE A 1 135 ? 45.063 8.114 23.516 1.00 56.68 113 PHE A CA 1
ATOM 874 C C . PHE A 1 135 ? 44.126 6.921 23.654 1.00 56.94 113 PHE A C 1
ATOM 875 O O . PHE A 1 135 ? 43.883 6.204 22.675 1.00 57.10 113 PHE A O 1
ATOM 883 N N . GLU A 1 136 ? 43.604 6.709 24.860 1.00 56.85 114 GLU A N 1
ATOM 884 C CA . GLU A 1 136 ? 42.755 5.553 25.116 1.00 57.53 114 GLU A CA 1
ATOM 885 C C . GLU A 1 136 ? 41.402 5.679 24.426 1.00 57.88 114 GLU A C 1
ATOM 886 O O . GLU A 1 136 ? 40.856 4.686 23.957 1.00 57.79 114 GLU A O 1
ATOM 892 N N . GLN A 1 137 ? 40.876 6.902 24.374 1.00 58.37 115 GLN A N 1
ATOM 893 C CA . GLN A 1 137 ? 39.631 7.203 23.661 1.00 58.82 115 GLN A CA 1
ATOM 894 C C . GLN A 1 137 ? 39.799 6.961 22.168 1.00 59.14 115 GLN A C 1
ATOM 895 O O . GLN A 1 137 ? 38.940 6.358 21.534 1.00 58.86 115 GLN A O 1
ATOM 901 N N . ASP A 1 138 ? 40.907 7.457 21.619 1.00 59.91 116 ASP A N 1
ATOM 902 C CA . ASP A 1 138 ? 41.291 7.218 20.227 1.00 60.99 116 ASP A CA 1
ATOM 903 C C . ASP A 1 138 ? 41.318 5.719 19.929 1.00 61.20 116 ASP A C 1
ATOM 904 O O . ASP A 1 138 ? 40.717 5.270 18.946 1.00 61.99 116 ASP A O 1
ATOM 909 N N . ALA A 1 139 ? 42.002 4.955 20.790 1.00 60.36 117 ALA A N 1
ATOM 910 C CA . ALA A 1 139 ? 42.162 3.514 20.601 1.00 59.93 117 ALA A CA 1
ATOM 911 C C . ALA A 1 139 ? 40.851 2.732 20.722 1.00 59.15 117 ALA A C 1
ATOM 912 O O . ALA A 1 139 ? 40.637 1.746 20.025 1.00 59.34 117 ALA A O 1
ATOM 914 N N . SER A 1 140 ? 39.973 3.148 21.611 1.00 59.04 118 SER A N 1
ATOM 915 C CA . SER A 1 140 ? 38.711 2.438 21.737 1.00 59.23 118 SER A CA 1
ATOM 916 C C . SER A 1 140 ? 37.753 2.766 20.586 1.00 59.00 118 SER A C 1
ATOM 917 O O . SER A 1 140 ? 36.948 1.926 20.190 1.00 58.94 118 SER A O 1
ATOM 920 N N . ALA A 1 141 ? 37.906 3.964 20.020 1.00 59.21 119 ALA A N 1
ATOM 921 C CA . ALA A 1 141 ? 37.203 4.379 18.803 1.00 59.49 119 ALA A CA 1
ATOM 922 C C . ALA A 1 141 ? 37.653 3.612 17.544 1.00 59.67 119 ALA A C 1
ATOM 923 O O . ALA A 1 141 ? 36.827 3.212 16.723 1.00 59.54 119 ALA A O 1
ATOM 925 N N . ILE A 1 142 ? 38.960 3.423 17.383 1.00 60.04 120 ILE A N 1
ATOM 926 C CA . ILE A 1 142 ? 39.479 2.649 16.249 1.00 60.47 120 ILE A CA 1
ATOM 927 C C . ILE A 1 142 ? 39.043 1.189 16.327 1.00 60.92 120 ILE A C 1
ATOM 928 O O . ILE A 1 142 ? 38.641 0.605 15.316 1.00 60.87 120 ILE A O 1
ATOM 933 N N . THR A 1 143 ? 39.108 0.632 17.538 1.00 61.00 121 THR A N 1
ATOM 934 C CA . THR A 1 143 ? 38.662 -0.722 17.830 1.00 61.43 121 THR A CA 1
ATOM 935 C C . THR A 1 143 ? 37.221 -0.924 17.439 1.00 62.11 121 THR A C 1
ATOM 936 O O . THR A 1 143 ? 36.888 -1.951 16.866 1.00 62.83 121 THR A O 1
ATOM 940 N N . ALA A 1 144 ? 36.368 0.048 17.753 1.00 62.49 122 ALA A N 1
ATOM 941 C CA . ALA A 1 144 ? 34.951 -0.050 17.413 1.00 63.15 122 ALA A CA 1
ATOM 942 C C . ALA A 1 144 ? 34.738 0.025 15.900 1.00 63.60 122 ALA A C 1
ATOM 943 O O . ALA A 1 144 ? 33.852 -0.636 15.359 1.00 63.74 122 ALA A O 1
ATOM 945 N N . ASP A 1 145 ? 35.556 0.830 15.227 1.00 64.30 123 ASP A N 1
ATOM 946 C CA . ASP A 1 145 ? 35.534 0.915 13.774 1.00 64.91 123 ASP A CA 1
ATOM 947 C C . ASP A 1 145 ? 35.945 -0.424 13.148 1.00 65.61 123 ASP A C 1
ATOM 948 O O . ASP A 1 145 ? 35.310 -0.874 12.197 1.00 65.83 123 ASP A O 1
ATOM 953 N N . LEU A 1 146 ? 36.975 -1.075 13.693 1.00 66.32 124 LEU A N 1
ATOM 954 C CA . LEU A 1 146 ? 37.395 -2.392 13.182 1.00 66.99 124 LEU A CA 1
ATOM 955 C C . LEU A 1 146 ? 36.373 -3.480 13.512 1.00 68.23 124 LEU A C 1
ATOM 956 O O . LEU A 1 146 ? 36.112 -4.366 12.698 1.00 68.43 124 LEU A O 1
ATOM 961 N N . GLU A 1 147 ? 35.796 -3.409 14.707 1.00 69.36 125 GLU A N 1
ATOM 962 C CA . GLU A 1 147 ? 34.741 -4.328 15.100 1.00 70.85 125 GLU A CA 1
ATOM 963 C C . GLU A 1 147 ? 33.524 -4.248 14.177 1.00 71.50 125 GLU A C 1
ATOM 964 O O . GLU A 1 147 ? 32.902 -5.277 13.882 1.00 71.26 125 GLU A O 1
ATOM 978 N N . LEU A 1 149 ? 33.662 -3.209 10.988 1.00 70.91 127 LEU A N 1
ATOM 979 C CA . LEU A 1 149 ? 34.157 -3.816 9.748 1.00 70.24 127 LEU A CA 1
ATOM 980 C C . LEU A 1 149 ? 34.028 -5.345 9.796 1.00 70.15 127 LEU A C 1
ATOM 981 O O . LEU A 1 149 ? 33.489 -5.952 8.874 1.00 70.08 127 LEU A O 1
ATOM 986 N N . LYS A 1 150 ? 34.517 -5.953 10.877 1.00 69.98 128 LYS A N 1
ATOM 987 C CA . LYS A 1 150 ? 34.349 -7.392 11.104 1.00 69.76 128 LYS A CA 1
ATOM 988 C C . LYS A 1 150 ? 32.877 -7.796 10.963 1.00 69.77 128 LYS A C 1
ATOM 989 O O . LYS A 1 150 ? 32.559 -8.643 10.136 1.00 69.77 128 LYS A O 1
ATOM 995 N N . SER A 1 151 ? 31.995 -7.167 11.747 1.00 69.83 129 SER A N 1
ATOM 996 C CA . SER A 1 151 ? 30.537 -7.402 11.675 1.00 69.78 129 SER A CA 1
ATOM 997 C C . SER A 1 151 ? 29.969 -7.416 10.255 1.00 69.66 129 SER A C 1
ATOM 998 O O . SER A 1 151 ? 29.261 -8.354 9.868 1.00 69.63 129 SER A O 1
ATOM 1001 N N . LEU A 1 152 ? 30.272 -6.361 9.500 1.00 69.43 130 LEU A N 1
ATOM 1002 C CA . LEU A 1 152 ? 29.816 -6.207 8.116 1.00 69.30 130 LEU A CA 1
ATOM 1003 C C . LEU A 1 152 ? 30.235 -7.388 7.241 1.00 69.02 130 LEU A C 1
ATOM 1004 O O . LEU A 1 152 ? 29.416 -7.957 6.519 1.00 68.99 130 LEU A O 1
ATOM 1009 N N . LEU A 1 153 ? 31.510 -7.763 7.326 1.00 68.78 131 LEU A N 1
ATOM 1010 C CA . LEU A 1 153 ? 32.077 -8.780 6.439 1.00 68.31 131 LEU A CA 1
ATOM 1011 C C . LEU A 1 153 ? 31.557 -10.179 6.744 1.00 68.21 131 LEU A C 1
ATOM 1012 O O . LEU A 1 153 ? 31.316 -10.969 5.832 1.00 68.37 131 LEU A O 1
ATOM 1017 N N . GLU A 1 154 ? 31.357 -10.453 8.029 1.00 68.09 132 GLU A N 1
ATOM 1018 C CA . GLU A 1 154 ? 30.950 -11.767 8.515 1.00 68.14 132 GLU A CA 1
ATOM 1019 C C . GLU A 1 154 ? 29.434 -12.014 8.456 1.00 68.40 132 GLU A C 1
ATOM 1020 O O . GLU A 1 154 ? 28.974 -13.115 8.770 1.00 68.34 132 GLU A O 1
ATOM 1026 N N . ALA A 1 155 ? 28.668 -10.995 8.053 1.00 68.58 133 ALA A N 1
ATOM 1027 C CA . ALA A 1 155 ? 27.221 -11.130 7.858 1.00 68.61 133 ALA A CA 1
ATOM 1028 C C . ALA A 1 155 ? 26.882 -11.550 6.424 1.00 68.86 133 ALA A C 1
ATOM 1029 O O . ALA A 1 155 ? 27.519 -11.106 5.462 1.00 69.04 133 ALA A O 1
ATOM 1039 N N . PRO B 1 24 ? 46.899 35.408 15.050 1.00 87.25 2 PRO B N 1
ATOM 1040 C CA . PRO B 1 24 ? 46.367 36.595 14.373 1.00 85.01 2 PRO B CA 1
ATOM 1041 C C . PRO B 1 24 ? 44.870 36.513 14.069 1.00 82.83 2 PRO B C 1
ATOM 1042 O O . PRO B 1 24 ? 44.262 35.446 14.205 1.00 82.17 2 PRO B O 1
ATOM 1046 N N . VAL B 1 25 ? 44.299 37.652 13.679 1.00 80.26 3 VAL B N 1
ATOM 1047 C CA . VAL B 1 25 ? 42.915 37.744 13.235 1.00 77.86 3 VAL B CA 1
ATOM 1048 C C . VAL B 1 25 ? 42.761 36.994 11.911 1.00 76.36 3 VAL B C 1
ATOM 1049 O O . VAL B 1 25 ? 43.572 37.155 11.001 1.00 75.82 3 VAL B O 1
ATOM 1061 N N . GLN B 1 27 ? 40.526 35.483 8.435 1.00 69.86 5 GLN B N 1
ATOM 1062 C CA . GLN B 1 27 ? 39.484 35.697 7.432 1.00 68.38 5 GLN B CA 1
ATOM 1063 C C . GLN B 1 27 ? 38.225 34.957 7.844 1.00 67.05 5 GLN B C 1
ATOM 1064 O O . GLN B 1 27 ? 38.283 33.919 8.502 1.00 66.33 5 GLN B O 1
ATOM 1070 N N . SER B 1 28 ? 37.079 35.484 7.451 1.00 65.81 6 SER B N 1
ATOM 1071 C CA . SER B 1 28 ? 35.841 34.928 7.946 1.00 65.13 6 SER B CA 1
ATOM 1072 C C . SER B 1 28 ? 34.676 34.966 6.979 1.00 64.65 6 SER B C 1
ATOM 1073 O O . SER B 1 28 ? 34.691 35.639 5.939 1.00 64.45 6 SER B O 1
ATOM 1076 N N . ARG B 1 29 ? 33.667 34.207 7.366 1.00 63.86 7 ARG B N 1
ATOM 1077 C CA . ARG B 1 29 ? 32.462 34.043 6.618 1.00 63.30 7 ARG B CA 1
ATOM 1078 C C . ARG B 1 29 ? 31.391 33.773 7.660 1.00 62.51 7 ARG B C 1
ATOM 1079 O O . ARG B 1 29 ? 31.587 32.921 8.526 1.00 62.17 7 ARG B O 1
ATOM 1087 N N . ILE B 1 30 ? 30.289 34.526 7.627 1.00 61.70 8 ILE B N 1
ATOM 1088 C CA . ILE B 1 30 ? 29.145 34.193 8.481 1.00 61.16 8 ILE B CA 1
ATOM 1089 C C . ILE B 1 30 ? 28.061 33.505 7.651 1.00 60.69 8 ILE 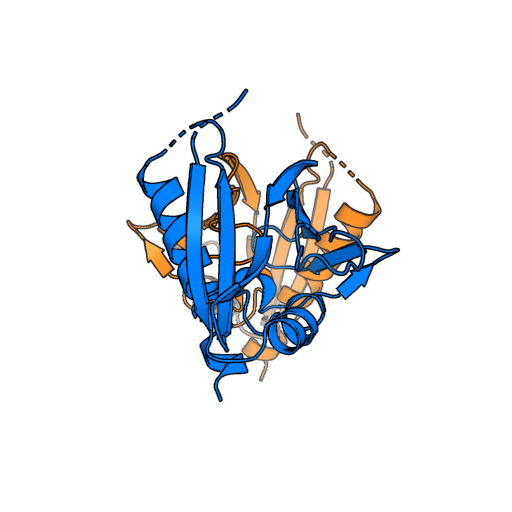B C 1
ATOM 1090 O O . ILE B 1 30 ? 27.470 34.102 6.747 1.00 60.45 8 ILE B O 1
ATOM 1095 N N . ILE B 1 31 ? 27.879 32.213 7.920 1.00 59.89 9 ILE B N 1
ATOM 1096 C CA . ILE B 1 31 ? 26.886 31.406 7.228 1.00 58.76 9 ILE B CA 1
ATOM 1097 C C . ILE B 1 31 ? 25.587 31.548 8.011 1.00 58.25 9 ILE B C 1
ATOM 1098 O O . ILE B 1 31 ? 25.584 31.412 9.237 1.00 58.14 9 ILE B O 1
ATOM 1103 N N . HIS B 1 32 ? 24.487 31.839 7.329 1.00 57.29 10 HIS B N 1
ATOM 1104 C CA . HIS B 1 32 ? 23.233 32.013 8.043 1.00 56.78 10 HIS B CA 1
ATOM 1105 C C . HIS B 1 32 ? 22.002 31.722 7.194 1.00 57.30 10 HIS B C 1
ATOM 1106 O O . HIS B 1 32 ? 22.037 31.811 5.966 1.00 57.29 10 HIS B O 1
ATOM 1113 N N . LEU B 1 33 ? 20.897 31.396 7.859 1.00 57.82 11 LEU B N 1
ATOM 1114 C CA . LEU B 1 33 ? 19.613 31.225 7.182 1.00 57.84 11 LEU B CA 1
ATOM 1115 C C . LEU B 1 33 ? 18.460 31.407 8.153 1.00 58.21 11 LEU B C 1
ATOM 1116 O O . LEU B 1 33 ? 18.661 31.473 9.366 1.00 58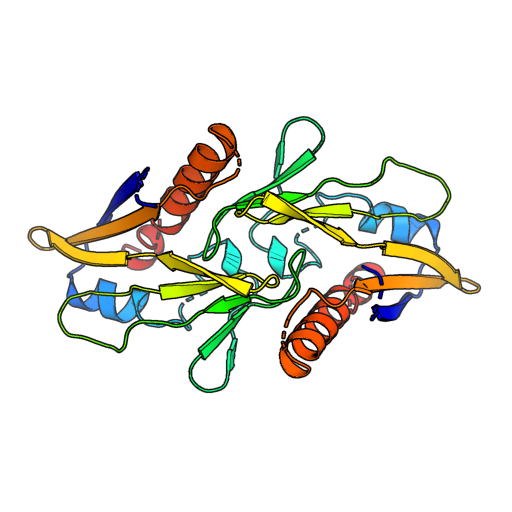.02 11 LEU B O 1
ATOM 1121 N N . SER B 1 34 ? 17.248 31.453 7.614 1.00 58.68 12 SER B N 1
ATOM 1122 C CA . SER B 1 34 ? 16.068 31.643 8.449 1.00 59.33 12 SER B CA 1
ATOM 1123 C C . SER B 1 34 ? 15.299 30.344 8.671 1.00 60.11 12 SER B C 1
ATOM 1124 O O . SER B 1 34 ? 15.254 29.461 7.795 1.00 60.34 12 SER B O 1
ATOM 1127 N N . VAL B 1 35 ? 14.714 30.227 9.860 1.00 60.75 13 VAL B N 1
ATOM 1128 C CA . VAL B 1 35 ? 13.896 29.071 10.218 1.00 61.16 13 VAL B CA 1
ATOM 1129 C C . VAL B 1 35 ? 12.525 29.601 10.645 1.00 61.58 13 VAL B C 1
ATOM 1130 O O . VAL B 1 35 ? 12.425 30.557 11.431 1.00 61.80 13 VAL B O 1
ATOM 1134 N N . GLU B 1 36 ? 11.475 29.000 10.093 1.00 61.41 14 GLU B N 1
ATOM 1135 C CA . GLU B 1 36 ? 10.122 29.465 10.329 1.00 61.31 14 GLU B CA 1
ATOM 1136 C C . GLU B 1 36 ? 9.519 28.761 11.537 1.00 60.38 14 GLU B C 1
ATOM 1137 O O . GLU B 1 36 ? 8.496 28.078 11.447 1.00 60.70 14 GLU B O 1
ATOM 1143 N N . LYS B 1 37 ? 10.197 28.929 12.664 1.00 59.03 15 LYS B N 1
ATOM 1144 C CA . LYS B 1 37 ? 9.752 28.456 13.956 1.00 57.77 15 LYS B CA 1
ATOM 1145 C C . LYS B 1 37 ? 10.159 29.557 14.931 1.00 56.69 15 LYS B C 1
ATOM 1146 O O . LYS B 1 37 ? 11.119 30.299 14.652 1.00 56.24 15 LYS B O 1
ATOM 1152 N N . PRO B 1 38 ? 9.432 29.684 16.063 1.00 55.34 16 PRO B N 1
ATOM 1153 C CA . PRO B 1 38 ? 9.801 30.662 17.081 1.00 54.44 16 PRO B CA 1
ATOM 1154 C C . PRO B 1 38 ? 11.242 30.478 17.536 1.00 53.68 16 PRO B C 1
ATOM 1155 O O . PRO B 1 38 ? 11.791 29.386 17.465 1.00 53.17 16 PRO B O 1
ATOM 1159 N N . TRP B 1 39 ? 11.833 31.564 18.003 1.00 53.18 17 TRP B N 1
ATOM 1160 C CA . TRP B 1 39 ? 13.217 31.598 18.436 1.00 52.54 17 TRP B CA 1
ATOM 1161 C C . TRP B 1 39 ? 13.512 30.600 19.570 1.00 52.11 17 TRP B C 1
ATOM 1162 O O . TRP B 1 39 ? 14.525 29.900 19.544 1.00 51.56 17 TRP B O 1
ATOM 1173 N N . ALA B 1 40 ? 12.606 30.529 20.542 1.00 51.80 18 ALA B N 1
ATOM 1174 C CA . ALA B 1 40 ? 12.780 29.700 21.737 1.00 51.54 18 ALA B CA 1
ATOM 1175 C C . ALA B 1 40 ? 12.821 28.193 21.469 1.00 51.37 18 ALA B C 1
ATOM 1176 O O . ALA B 1 40 ? 13.580 27.484 22.113 1.00 50.78 18 ALA B O 1
ATOM 1178 N N . GLU B 1 41 ? 12.008 27.709 20.532 1.00 51.48 19 GLU B N 1
ATOM 1179 C CA . GLU B 1 41 ? 11.993 26.282 20.222 1.00 51.76 19 GLU B CA 1
ATOM 1180 C C . GLU B 1 41 ? 13.099 25.864 19.244 1.00 51.86 19 GLU B C 1
ATOM 1181 O O . GLU B 1 41 ? 13.451 24.684 19.169 1.00 52.14 19 GLU B O 1
ATOM 1187 N N . VAL B 1 42 ? 13.654 26.827 18.508 1.00 51.86 20 VAL B N 1
ATOM 1188 C CA . VAL B 1 42 ? 14.829 26.553 17.682 1.00 51.61 20 VAL B CA 1
ATOM 1189 C C . VAL B 1 42 ? 16.069 26.430 18.575 1.00 51.96 20 VAL B C 1
ATOM 1190 O O . VAL B 1 42 ? 16.925 25.575 18.344 1.00 52.23 20 VAL B O 1
ATOM 1194 N N . TYR B 1 43 ? 16.156 27.275 19.600 1.00 52.00 21 TYR B N 1
ATOM 1195 C CA . TYR B 1 43 ? 17.263 27.209 20.551 1.00 52.06 21 TYR B CA 1
ATOM 1196 C C . TYR B 1 43 ? 17.198 25.966 21.442 1.00 53.23 21 TYR B C 1
ATOM 1197 O O . TYR B 1 43 ? 18.218 25.301 21.655 1.00 53.12 21 TYR B O 1
ATOM 1206 N N . ASP B 1 44 ? 16.011 25.667 21.972 1.00 54.26 22 ASP B N 1
ATOM 1207 C CA . ASP B 1 44 ? 15.830 24.506 22.840 1.00 55.53 22 ASP B CA 1
ATOM 1208 C C . ASP B 1 44 ? 16.238 23.203 22.140 1.00 56.39 22 ASP B C 1
ATOM 1209 O O . ASP B 1 44 ? 16.818 22.312 22.759 1.00 56.59 22 ASP B O 1
ATOM 1214 N N . PHE B 1 45 ? 15.949 23.109 20.848 1.00 57.41 23 PHE B N 1
ATOM 1215 C CA . PHE B 1 45 ? 16.352 21.959 20.050 1.00 58.53 23 PHE B CA 1
ATOM 1216 C C . PHE B 1 45 ? 17.861 21.989 19.708 1.00 58.64 23 PHE B C 1
ATOM 1217 O O . PHE B 1 45 ? 18.597 21.041 20.007 1.00 59.03 23 PHE B O 1
ATOM 1225 N N . ALA B 1 46 ? 18.319 23.086 19.115 1.00 58.41 24 ALA B N 1
ATOM 1226 C CA . ALA B 1 46 ? 19.698 23.192 18.644 1.00 58.44 24 ALA B CA 1
ATOM 1227 C C . ALA B 1 46 ? 20.761 23.272 19.749 1.00 58.67 24 ALA B C 1
ATOM 1228 O O . ALA B 1 46 ? 21.925 22.915 19.518 1.00 58.96 24 ALA B O 1
ATOM 1230 N N . ALA B 1 47 ? 20.375 23.735 20.935 1.00 58.64 25 ALA B N 1
ATOM 1231 C CA . ALA B 1 47 ? 21.302 23.803 22.070 1.00 58.74 25 ALA B CA 1
ATOM 1232 C C . ALA B 1 47 ? 21.402 22.480 22.846 1.00 58.93 25 ALA B C 1
ATOM 1233 O O . ALA B 1 47 ? 22.183 22.370 23.798 1.00 58.69 25 ALA B O 1
ATOM 1235 N N . ASN B 1 48 ? 20.593 21.494 22.458 1.00 59.22 26 ASN B N 1
ATOM 1236 C CA . ASN B 1 48 ? 20.677 20.153 23.032 1.00 59.71 26 ASN B CA 1
ATOM 1237 C C . ASN B 1 48 ? 21.772 19.380 22.295 1.00 60.20 26 ASN B C 1
ATOM 1238 O O . ASN B 1 48 ? 21.584 19.012 21.131 1.00 60.13 26 ASN B O 1
ATOM 1243 N N . PRO B 1 49 ? 22.932 19.155 22.946 1.00 60.77 27 PRO B N 1
ATOM 1244 C CA . PRO B 1 49 ? 24.031 18.524 22.205 1.00 61.39 27 PRO B CA 1
ATOM 1245 C C . PRO B 1 49 ? 23.705 17.075 21.822 1.00 62.16 27 PRO B C 1
ATOM 1246 O O . PRO B 1 49 ? 24.279 16.551 20.870 1.00 62.34 27 PRO B O 1
ATOM 1250 N N . GLY B 1 50 ? 22.765 16.460 22.541 1.00 62.91 28 GLY B N 1
ATOM 1251 C CA . GLY B 1 50 ? 22.217 15.157 22.173 1.00 64.18 28 GLY B CA 1
ATOM 1252 C C . GLY B 1 50 ? 21.411 15.138 20.879 1.00 65.26 28 GLY B C 1
ATOM 1253 O O . GLY B 1 50 ? 21.107 14.067 20.351 1.00 64.99 28 GLY B O 1
ATOM 1254 N N . ASN B 1 51 ? 21.054 16.319 20.377 1.00 66.48 29 ASN B N 1
ATOM 1255 C CA . ASN B 1 51 ? 20.352 16.452 19.098 1.00 67.80 29 ASN B CA 1
ATOM 1256 C C . ASN B 1 51 ? 21.302 16.698 17.943 1.00 68.85 29 ASN B C 1
ATOM 1257 O O . ASN B 1 51 ? 20.906 16.637 16.783 1.00 68.89 29 ASN B O 1
ATOM 1270 N N . PRO B 1 53 ? 23.966 14.987 16.479 1.00 70.15 31 PRO B N 1
ATOM 1271 C CA . PRO B 1 53 ? 24.063 13.929 15.461 1.00 69.42 31 PRO B CA 1
ATOM 1272 C C . PRO B 1 53 ? 22.960 13.954 14.391 1.00 68.75 31 PRO B C 1
ATOM 1273 O O . PRO B 1 53 ? 23.202 13.542 13.258 1.00 68.96 31 PRO B O 1
ATOM 1277 N N . ARG B 1 54 ? 21.776 14.456 14.741 1.00 67.77 32 ARG B N 1
ATOM 1278 C CA . ARG B 1 54 ? 20.637 14.526 13.817 1.00 66.27 32 ARG B CA 1
ATOM 1279 C C . ARG B 1 54 ? 20.808 15.544 12.700 1.00 65.23 32 ARG B C 1
ATOM 1280 O O . ARG B 1 54 ? 20.107 15.468 11.686 1.00 65.17 32 ARG B O 1
ATOM 1288 N N . TRP B 1 55 ? 21.718 16.502 12.880 1.00 64.01 33 TRP B N 1
ATOM 1289 C CA . TRP B 1 55 ? 21.893 17.577 11.886 1.00 62.66 33 TRP B CA 1
ATOM 1290 C C . TRP B 1 55 ? 23.344 17.991 11.560 1.00 62.68 33 TRP B C 1
ATOM 1291 O O . TRP B 1 55 ? 23.602 18.518 10.481 1.00 63.18 33 TRP B O 1
ATOM 1302 N N . ALA B 1 56 ? 24.283 17.794 12.479 1.00 62.63 34 ALA B N 1
ATOM 1303 C CA . ALA B 1 56 ? 25.697 18.068 12.171 1.00 62.83 34 ALA B CA 1
ATOM 1304 C C . ALA B 1 56 ? 26.359 16.798 11.603 1.00 63.18 34 ALA B C 1
ATOM 1305 O O . ALA B 1 56 ? 26.563 15.819 12.334 1.00 62.81 34 ALA B O 1
ATOM 1307 N N . ALA B 1 57 ? 26.668 16.821 10.299 1.00 63.48 35 ALA B N 1
ATOM 1308 C CA . ALA B 1 57 ? 27.116 15.623 9.563 1.00 63.46 35 ALA B CA 1
ATOM 1309 C C . ALA B 1 57 ? 28.418 15.015 10.109 1.00 63.66 35 ALA B C 1
ATOM 1310 O O . ALA B 1 57 ? 28.546 13.787 10.192 1.00 63.34 35 ALA B O 1
ATOM 1312 N N . GLY B 1 58 ? 29.356 15.868 10.513 1.00 63.60 36 GLY B N 1
ATOM 1313 C CA . GLY B 1 58 ? 30.587 15.401 11.134 1.00 64.18 36 GLY B CA 1
ATOM 1314 C C . GLY B 1 58 ? 30.330 14.605 12.399 1.00 64.53 36 GLY B C 1
ATOM 1315 O O . GLY B 1 58 ? 31.214 13.894 12.886 1.00 64.17 36 GLY B O 1
ATOM 1316 N N . LEU B 1 59 ? 29.113 14.727 12.925 1.00 65.13 37 LEU B N 1
ATOM 1317 C CA . LEU B 1 59 ? 28.719 14.068 14.174 1.00 65.51 37 LEU B CA 1
ATOM 1318 C C . LEU B 1 59 ? 27.698 12.970 13.964 1.00 65.87 37 LEU B C 1
ATOM 1319 O O . LEU B 1 59 ? 27.343 12.288 14.923 1.00 66.23 37 LEU B O 1
ATOM 1324 N N . ALA B 1 60 ? 27.244 12.788 12.722 1.00 66.24 38 ALA B N 1
ATOM 1325 C CA . ALA B 1 60 ? 26.277 11.725 12.369 1.00 67.04 38 ALA B CA 1
ATOM 1326 C C . ALA B 1 60 ? 26.488 10.397 13.096 1.00 67.73 38 ALA B C 1
ATOM 1327 O O . ALA B 1 60 ? 25.513 9.722 13.435 1.00 67.99 38 ALA B O 1
ATOM 1329 N N . GLY B 1 61 ? 27.750 10.027 13.327 1.00 68.18 39 GLY B N 1
ATOM 1330 C CA . GLY B 1 61 ? 28.075 8.777 14.011 1.00 69.14 39 GLY B CA 1
ATOM 1331 C C . GLY B 1 61 ? 27.951 8.809 15.528 1.00 69.81 39 GLY B C 1
ATOM 1332 O O . GLY B 1 61 ? 28.301 7.841 16.195 1.00 69.67 39 GLY B O 1
ATOM 1333 N N . GLY B 1 62 ? 27.472 9.928 16.073 1.00 70.62 40 GLY B N 1
ATOM 1334 C CA . GLY B 1 62 ? 27.239 10.064 17.516 1.00 71.55 40 GLY B CA 1
ATOM 1335 C C . GLY B 1 62 ? 28.110 11.071 18.261 1.00 72.20 40 GLY B C 1
ATOM 1336 O O . GLY B 1 62 ? 29.149 11.520 17.756 1.00 72.18 40 GLY B O 1
ATOM 1337 N N . LEU B 1 63 ? 27.671 11.418 19.473 1.00 72.83 41 LEU B N 1
ATOM 1338 C CA . LEU B 1 63 ? 28.380 12.349 20.355 1.00 73.27 41 LEU B CA 1
ATOM 1339 C C . LEU B 1 63 ? 28.066 11.960 21.797 1.00 73.72 41 LEU B C 1
ATOM 1340 O O . LEU B 1 63 ? 26.910 12.021 22.220 1.00 73.68 41 LEU B O 1
ATOM 1345 N N . GLU B 1 64 ? 29.096 11.550 22.535 1.00 74.20 42 GLU B N 1
ATOM 1346 C CA . GLU B 1 64 ? 28.934 11.060 23.903 1.00 74.82 42 GLU B CA 1
ATOM 1347 C C . GLU B 1 64 ? 29.291 12.129 24.937 1.00 74.97 42 GLU B C 1
ATOM 1348 O O . GLU B 1 64 ? 30.321 12.785 24.817 1.00 74.87 42 GLU B O 1
ATOM 1354 N N . ALA B 1 65 ? 28.448 12.280 25.960 1.00 75.40 43 ALA B N 1
ATOM 1355 C CA . ALA B 1 65 ? 28.782 13.091 27.138 1.00 75.73 43 ALA B CA 1
ATOM 1356 C C . ALA B 1 65 ? 29.992 12.504 27.872 1.00 76.03 43 ALA B C 1
ATOM 1357 O O . ALA B 1 65 ? 30.092 11.283 28.059 1.00 75.80 43 ALA B O 1
ATOM 1359 N N . ASP B 1 66 ? 30.914 13.379 28.269 1.00 76.33 44 ASP B N 1
ATOM 1360 C CA . ASP B 1 66 ? 32.169 12.964 28.898 1.00 76.80 44 ASP B CA 1
ATOM 1361 C C . ASP B 1 66 ? 32.734 14.062 29.795 1.00 76.85 44 ASP B C 1
ATOM 1362 O O . ASP B 1 66 ? 33.348 15.019 29.316 1.00 77.00 44 ASP B O 1
ATOM 1367 N N . GLY B 1 67 ? 32.500 13.915 31.097 1.00 76.95 45 GLY B N 1
ATOM 1368 C CA . GLY B 1 67 ? 33.066 14.794 32.125 1.00 76.84 45 GLY B CA 1
ATOM 1369 C C . GLY B 1 67 ? 32.601 16.235 32.088 1.00 76.69 45 GLY B C 1
ATOM 1370 O O . GLY B 1 67 ? 33.341 17.135 32.496 1.00 76.88 45 GLY B O 1
ATOM 1371 N N . GLU B 1 68 ? 31.368 16.441 31.618 1.00 76.39 46 GLU B N 1
ATOM 1372 C CA . GLU B 1 68 ? 30.794 17.771 31.348 1.00 75.95 46 GLU B CA 1
ATOM 1373 C C . GLU B 1 68 ? 31.321 18.372 30.038 1.00 75.69 46 GLU B C 1
ATOM 1374 O O . GLU B 1 68 ? 31.188 19.570 29.782 1.00 75.59 46 GLU B O 1
ATOM 1380 N N . ASP B 1 69 ? 31.919 17.515 29.212 1.00 75.36 47 ASP B N 1
ATOM 1381 C CA . ASP B 1 69 ? 32.238 17.833 27.816 1.00 74.64 47 ASP B CA 1
ATOM 1382 C C . ASP B 1 69 ? 31.664 16.737 26.938 1.00 73.45 47 ASP B C 1
ATOM 1383 O O . ASP B 1 69 ? 31.060 15.790 27.429 1.00 73.48 47 ASP B O 1
ATOM 1388 N N . TRP B 1 70 ? 31.851 16.873 25.638 1.00 72.15 48 TRP B N 1
ATOM 1389 C CA . TRP B 1 70 ? 31.363 15.887 24.703 1.00 70.99 48 TRP B CA 1
ATOM 1390 C C . TRP B 1 70 ? 32.540 15.418 23.867 1.00 70.38 48 TRP B C 1
ATOM 1391 O O . TRP B 1 70 ? 33.471 16.173 23.603 1.00 70.21 48 TRP B O 1
ATOM 1402 N N . ILE B 1 71 ? 32.520 14.146 23.506 1.00 69.86 49 ILE B N 1
ATOM 1403 C CA . ILE B 1 71 ? 33.532 13.577 22.649 1.00 69.05 49 ILE B CA 1
ATOM 1404 C C . ILE B 1 71 ? 32.822 12.919 21.476 1.00 68.86 49 ILE B C 1
ATOM 1405 O O . ILE B 1 71 ? 31.821 12.223 21.648 1.00 68.47 49 ILE B O 1
ATOM 1410 N N . ALA B 1 72 ? 33.313 13.189 20.278 1.00 68.92 50 ALA B N 1
ATOM 1411 C CA . ALA B 1 72 ? 32.884 12.448 19.112 1.00 69.39 50 ALA B CA 1
ATOM 1412 C C . ALA B 1 72 ? 34.020 11.523 18.715 1.00 69.79 50 ALA B C 1
ATOM 1413 O O . ALA B 1 72 ? 35.146 11.976 18.510 1.00 70.07 50 ALA B O 1
ATOM 1415 N N . LYS B 1 73 ? 33.722 10.229 18.644 1.00 70.23 51 LYS B N 1
ATOM 1416 C CA . LYS B 1 73 ? 34.661 9.202 18.169 1.00 70.81 51 LYS B CA 1
ATOM 1417 C C . LYS B 1 73 ? 33.992 8.509 16.979 1.00 71.56 51 LYS B C 1
ATOM 1418 O O . LYS B 1 73 ? 32.761 8.513 16.896 1.00 72.12 51 LYS B O 1
ATOM 1424 N N . GLY B 1 74 ? 34.749 7.937 16.039 1.00 72.10 52 GLY B N 1
ATOM 1425 C CA . GLY B 1 74 ? 36.196 8.034 15.956 1.00 73.00 52 GLY B CA 1
ATOM 1426 C C . GLY B 1 74 ? 36.603 8.338 14.529 1.00 73.67 52 GLY B C 1
ATOM 1427 O O . GLY B 1 74 ? 36.895 9.485 14.189 1.00 74.04 52 GLY B O 1
ATOM 1428 N N . GLY B 1 75 ? 36.621 7.305 13.695 1.00 74.23 53 GLY B N 1
ATOM 1429 C CA . GLY B 1 75 ? 36.735 7.484 12.255 1.00 74.86 53 GLY B CA 1
ATOM 1430 C C . GLY B 1 75 ? 38.144 7.697 11.765 1.00 75.50 53 GLY B C 1
ATOM 1431 O O . GLY B 1 75 ? 39.042 6.901 12.082 1.00 75.95 53 GLY B O 1
ATOM 1432 N N . PRO B 1 76 ? 38.348 8.753 10.955 1.00 75.81 54 PRO B N 1
ATOM 1433 C CA . PRO B 1 76 ? 39.692 9.104 10.484 1.00 76.06 54 PRO B CA 1
ATOM 1434 C C . PRO B 1 76 ? 40.517 9.694 11.631 1.00 76.02 54 PRO B C 1
ATOM 1435 O O . PRO B 1 76 ? 41.647 9.245 11.889 1.00 76.31 54 PRO B O 1
ATOM 1439 N N . LEU B 1 77 ? 39.909 10.663 12.317 1.00 75.81 55 LEU B N 1
ATOM 1440 C CA . LEU B 1 77 ? 40.521 11.442 13.379 1.00 75.67 55 LEU B CA 1
ATOM 1441 C C . LEU B 1 77 ? 40.508 10.819 14.768 1.00 75.25 55 LEU B C 1
ATOM 1442 O O . LEU B 1 77 ? 40.917 11.476 15.725 1.00 75.52 55 LEU B O 1
ATOM 1447 N N . GLY B 1 78 ? 40.017 9.587 14.892 1.00 74.67 56 GLY B N 1
ATOM 1448 C CA . GLY B 1 78 ? 39.896 8.924 16.195 1.00 73.90 56 GLY B CA 1
ATOM 1449 C C . GLY B 1 78 ? 38.982 9.590 17.230 1.00 73.31 56 GLY B C 1
ATOM 1450 O O . GLY B 1 78 ? 38.028 8.971 17.699 1.00 73.51 56 GLY B O 1
ATOM 1451 N N . GLU B 1 79 ? 39.264 10.847 17.584 1.00 72.45 57 GLU B N 1
ATOM 1452 C CA . GLU B 1 79 ? 38.626 11.489 18.729 1.00 71.53 57 GLU B CA 1
ATOM 1453 C C . GLU B 1 79 ? 38.756 13.000 18.677 1.00 70.55 57 GLU B C 1
ATOM 1454 O O . GLU B 1 79 ? 39.837 13.535 18.434 1.00 70.44 57 GLU B O 1
ATOM 1460 N N . VAL B 1 80 ? 37.633 13.668 18.926 1.00 69.09 58 VAL B N 1
ATOM 1461 C CA . VAL B 1 80 ? 37.537 15.118 18.976 1.00 68.14 58 VAL B CA 1
ATOM 1462 C C . VAL B 1 80 ? 36.671 15.498 20.176 1.00 67.08 58 VAL B C 1
ATOM 1463 O O . VAL B 1 80 ? 35.661 14.841 20.435 1.00 67.01 58 VAL B O 1
ATOM 1467 N N . ARG B 1 81 ? 37.077 16.530 20.915 1.00 65.83 59 ARG B N 1
ATOM 1468 C CA . ARG B 1 81 ? 36.278 17.032 22.039 1.00 65.05 59 ARG B CA 1
ATOM 1469 C C . ARG B 1 81 ? 35.507 18.287 21.683 1.00 64.27 59 ARG B C 1
ATOM 1470 O O . ARG B 1 81 ? 35.975 19.129 20.913 1.00 64.22 59 ARG B O 1
ATOM 1478 N N . VAL B 1 82 ? 34.304 18.397 22.233 1.00 63.56 60 VAL B N 1
ATOM 1479 C CA . VAL B 1 82 ? 33.500 19.596 22.058 1.00 62.78 60 VAL B CA 1
ATOM 1480 C C . VAL B 1 82 ? 33.030 20.131 23.407 1.00 62.56 60 VAL B C 1
ATOM 1481 O O . VAL B 1 82 ? 32.547 19.378 24.263 1.00 62.72 60 VAL B O 1
ATOM 1485 N N . ASN B 1 83 ? 33.252 21.430 23.582 1.00 62.08 61 ASN B N 1
ATOM 1486 C CA A ASN B 1 83 ? 32.867 22.170 24.772 0.50 62.10 61 ASN B CA 1
ATOM 1487 C CA B ASN B 1 83 ? 32.847 22.154 24.776 0.50 62.09 61 ASN B CA 1
ATOM 1488 C C . ASN B 1 83 ? 31.818 23.204 24.374 1.00 62.12 61 ASN B C 1
ATOM 1489 O O . ASN B 1 83 ? 32.074 24.038 23.502 1.00 61.75 61 ASN B O 1
ATOM 1498 N N . PHE B 1 84 ? 30.637 23.146 24.979 1.00 62.34 62 PHE B N 1
ATOM 1499 C CA . PHE B 1 84 ? 29.581 24.121 24.631 1.00 62.96 62 PHE B CA 1
ATOM 1500 C C . PHE B 1 84 ? 29.478 25.246 25.646 1.00 63.10 62 PHE B C 1
ATOM 1501 O O . PHE B 1 84 ? 29.825 25.076 26.820 1.00 63.88 62 PHE B O 1
ATOM 1509 N N . ALA B 1 85 ? 29.012 26.392 25.174 1.00 63.52 63 ALA B N 1
ATOM 1510 C CA . ALA B 1 85 ? 28.555 27.483 26.025 1.00 63.61 63 ALA B CA 1
ATOM 1511 C C . ALA B 1 85 ? 27.452 26.971 26.948 1.00 63.89 63 ALA B C 1
ATOM 1512 O O . ALA B 1 85 ? 26.627 26.144 26.529 1.00 63.14 63 ALA B O 1
ATOM 1514 N N . PRO B 1 86 ? 27.425 27.463 28.206 1.00 64.52 64 PRO B N 1
ATOM 1515 C CA . PRO B 1 86 ? 26.325 27.141 29.126 1.00 65.15 64 PRO B CA 1
ATOM 1516 C C . PRO B 1 86 ? 24.974 27.638 28.593 1.00 66.03 64 PRO B C 1
ATOM 1517 O O . PRO B 1 86 ? 24.931 28.615 27.826 1.00 66.22 64 PRO B O 1
ATOM 1521 N N . HIS B 1 87 ? 23.888 26.963 28.977 1.00 66.78 65 HIS B N 1
ATOM 1522 C CA . HIS B 1 87 ? 22.549 27.332 28.515 1.00 67.70 65 HIS B CA 1
ATOM 1523 C C . HIS B 1 87 ? 22.194 28.738 28.965 1.00 66.97 65 HIS B C 1
ATOM 1524 O O . HIS B 1 87 ? 22.192 29.031 30.157 1.00 67.14 65 HIS B O 1
ATOM 1531 N N . ASN B 1 88 ? 21.912 29.600 27.993 1.00 66.02 66 ASN B N 1
ATOM 1532 C CA . ASN B 1 88 ? 21.686 31.013 28.250 1.00 65.42 66 ASN B CA 1
ATOM 1533 C C . ASN B 1 88 ? 20.382 31.529 27.650 1.00 65.43 66 ASN B C 1
ATOM 1534 O O . ASN B 1 88 ? 19.650 30.793 26.985 1.00 65.56 66 ASN B O 1
ATOM 1539 N N . GLU B 1 89 ? 20.117 32.810 27.877 1.00 65.07 67 GLU B N 1
ATOM 1540 C CA . GLU B 1 89 ? 18.911 33.452 27.375 1.00 64.87 67 GLU B CA 1
ATOM 1541 C C . GLU B 1 89 ? 19.130 34.230 26.069 1.00 63.85 67 GLU B C 1
ATOM 1542 O O . GLU B 1 89 ? 18.213 34.933 25.617 1.00 63.90 67 GLU B O 1
ATOM 1548 N N . PHE B 1 90 ? 20.317 34.096 25.467 1.00 62.39 68 PHE B N 1
ATOM 1549 C CA . PHE B 1 90 ? 20.698 34.894 24.282 1.00 61.21 68 PHE B CA 1
ATOM 1550 C C . PHE B 1 90 ? 20.718 34.139 22.956 1.00 60.36 68 PHE B C 1
ATOM 1551 O O . PHE B 1 90 ? 21.150 34.687 21.941 1.00 60.37 68 PHE B O 1
ATOM 1559 N N . GLY B 1 91 ? 20.225 32.906 22.951 1.00 59.94 69 GLY B N 1
ATOM 1560 C CA . GLY B 1 91 ? 20.335 32.028 21.780 1.00 59.40 69 GLY B CA 1
ATOM 1561 C C . GLY B 1 91 ? 21.756 31.619 21.403 1.00 59.05 69 GLY B C 1
ATOM 1562 O O . GLY B 1 91 ? 22.009 31.192 20.274 1.00 58.88 69 GLY B O 1
ATOM 1563 N N . VAL B 1 92 ? 22.702 31.760 22.325 1.00 59.11 70 VAL B N 1
ATOM 1564 C CA . VAL B 1 92 ? 24.111 31.467 22.015 1.00 59.10 70 VAL B CA 1
ATOM 1565 C C . VAL B 1 92 ? 24.407 29.975 22.153 1.00 59.58 70 VAL B C 1
ATOM 1566 O O . VAL B 1 92 ? 24.164 29.383 23.200 1.00 59.65 70 VAL B O 1
ATOM 1570 N N . ILE B 1 93 ? 24.915 29.367 21.083 1.00 59.58 71 ILE B N 1
ATOM 1571 C CA . ILE B 1 93 ? 25.278 27.956 21.107 1.00 59.17 71 ILE B CA 1
ATOM 1572 C C . ILE B 1 93 ? 26.730 27.762 20.664 1.00 59.04 71 ILE B C 1
ATOM 1573 O O . ILE B 1 93 ? 27.076 26.727 20.075 1.00 58.87 71 ILE B O 1
ATOM 1578 N N . ASP B 1 94 ? 27.571 28.759 20.946 1.00 58.78 72 ASP B N 1
ATOM 1579 C CA . ASP B 1 94 ? 29.013 28.676 20.702 1.00 59.00 72 ASP B CA 1
ATOM 1580 C C . ASP B 1 94 ? 29.608 27.336 21.158 1.00 59.37 72 ASP B C 1
ATOM 1581 O O . ASP B 1 94 ? 29.194 26.776 22.181 1.00 59.59 72 ASP B O 1
ATOM 1586 N N . HIS B 1 95 ? 30.581 26.828 20.413 1.00 59.29 73 HIS B N 1
ATOM 1587 C CA . HIS B 1 95 ? 31.344 25.666 20.888 1.00 59.35 73 HIS B CA 1
ATOM 1588 C C . HIS B 1 95 ? 32.823 25.722 20.494 1.00 58.89 73 HIS B C 1
ATOM 1589 O O . HIS B 1 95 ? 33.184 26.321 19.481 1.00 59.13 73 HIS B O 1
ATOM 1596 N N . VAL B 1 96 ? 33.671 25.143 21.340 1.00 58.61 74 VAL B N 1
ATOM 1597 C CA . VAL B 1 96 ? 35.104 25.015 21.061 1.00 57.88 74 VAL B CA 1
ATOM 1598 C C . VAL B 1 96 ? 35.389 23.559 20.707 1.00 58.11 74 VAL B C 1
ATOM 1599 O O . VAL B 1 96 ? 35.016 22.652 21.444 1.00 58.05 74 VAL B O 1
ATOM 1603 N N . VAL B 1 97 ? 36.014 23.341 19.554 1.00 58.40 75 VAL B N 1
ATOM 1604 C CA . VAL B 1 97 ? 36.406 22.009 19.128 1.00 58.54 75 VAL B CA 1
ATOM 1605 C C . VAL B 1 97 ? 37.904 21.816 19.349 1.00 58.96 75 VAL B C 1
ATOM 1606 O O . VAL B 1 97 ? 38.706 22.663 18.940 1.00 58.95 75 VAL B O 1
ATOM 1610 N N . THR B 1 98 ? 38.264 20.710 20.012 1.00 58.99 76 THR B N 1
ATOM 1611 C CA . THR B 1 98 ? 39.664 20.328 20.220 1.00 59.42 76 THR B CA 1
ATOM 1612 C C . THR B 1 98 ? 40.030 19.168 19.296 1.00 59.50 76 THR B C 1
ATOM 1613 O O . THR B 1 98 ? 39.624 18.018 19.519 1.00 59.57 76 THR B O 1
ATOM 1617 N N . LEU B 1 99 ? 40.783 19.496 18.249 1.00 59.63 77 LEU B N 1
ATOM 1618 C CA . LEU B 1 99 ? 41.325 18.519 17.321 1.00 59.82 77 LEU B CA 1
ATOM 1619 C C . LEU B 1 99 ? 42.299 17.604 18.073 1.00 59.77 77 LEU B 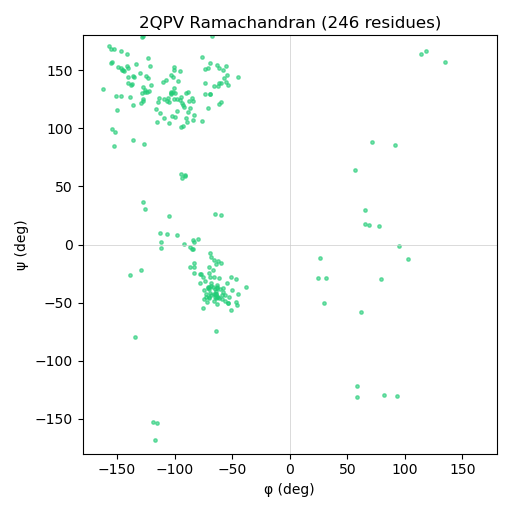C 1
ATOM 1620 O O . LEU B 1 99 ? 42.849 18.003 19.106 1.00 59.74 77 LEU B O 1
ATOM 1625 N N . PRO B 1 100 ? 42.494 16.363 17.574 1.00 59.73 78 PRO B N 1
ATOM 1626 C CA . PRO B 1 100 ? 43.347 15.374 18.239 1.00 59.43 78 PRO B CA 1
ATOM 1627 C C . PRO B 1 100 ? 44.822 15.792 18.359 1.00 59.57 78 PRO B C 1
ATOM 1628 O O . PRO B 1 100 ? 45.607 15.163 19.131 1.00 59.21 78 PRO B O 1
ATOM 1632 N N . ASP B 1 101 ? 45.202 16.831 17.609 1.00 59.27 79 ASP B N 1
ATOM 1633 C CA . ASP B 1 101 ? 46.539 17.396 17.765 1.00 59.24 79 ASP B CA 1
ATOM 1634 C C . ASP B 1 101 ? 46.526 18.532 18.785 1.00 59.34 79 ASP B C 1
ATOM 1635 O O . ASP B 1 101 ? 47.550 19.157 19.038 1.00 59.08 79 ASP B O 1
ATOM 1640 N N . GLY B 1 102 ? 45.349 18.806 19.350 1.00 59.45 80 GLY B N 1
ATOM 1641 C CA . GLY B 1 102 ? 45.235 19.743 20.445 1.00 59.80 80 GLY B CA 1
ATOM 1642 C C . GLY B 1 102 ? 44.880 21.168 20.076 1.00 60.52 80 GLY B C 1
ATOM 1643 O O . GLY B 1 102 ? 44.746 22.006 20.969 1.00 60.33 80 GLY B O 1
ATOM 1644 N N . LEU B 1 103 ? 44.725 21.473 18.787 1.00 61.10 81 LEU B N 1
ATOM 1645 C CA . LEU B 1 103 ? 44.258 22.824 18.422 1.00 61.84 81 LEU B CA 1
ATOM 1646 C C . LEU B 1 103 ? 42.799 23.056 18.820 1.00 61.65 81 LEU B C 1
ATOM 1647 O O . LEU B 1 103 ? 41.926 22.237 18.517 1.00 61.57 81 LEU B O 1
ATOM 1652 N N . LYS B 1 104 ? 42.557 24.172 19.506 1.00 61.61 82 LYS B N 1
ATOM 1653 C CA . LYS B 1 104 ? 41.210 24.567 19.903 1.00 61.94 82 LYS B CA 1
ATOM 1654 C C . LYS B 1 104 ? 40.592 25.547 18.890 1.00 61.96 82 LYS B C 1
ATOM 1655 O O . LYS B 1 104 ? 41.159 26.600 18.602 1.00 61.39 82 LYS B O 1
ATOM 1661 N N . VAL B 1 105 ? 39.425 25.173 18.368 1.00 62.20 83 VAL B N 1
ATOM 1662 C CA . VAL B 1 105 ? 38.745 25.880 17.284 1.00 62.44 83 VAL B CA 1
ATOM 1663 C C . VAL B 1 105 ? 37.412 26.419 17.800 1.00 62.29 83 VAL B C 1
ATOM 1664 O O . VAL B 1 105 ? 36.531 25.648 18.176 1.00 62.61 83 VAL B O 1
ATOM 1668 N N . TYR B 1 106 ? 37.275 27.744 17.810 1.00 61.91 84 TYR B N 1
ATOM 1669 C CA . TYR B 1 106 ? 36.103 28.394 18.342 1.00 61.24 84 TYR B CA 1
ATOM 1670 C C . TYR B 1 106 ? 35.050 28.662 17.246 1.00 60.64 84 TYR B C 1
ATOM 1671 O O . TYR B 1 106 ? 35.332 29.339 16.256 1.00 60.13 84 TYR B O 1
ATOM 1680 N N . ASN B 1 107 ? 33.854 28.098 17.421 1.00 59.56 85 ASN B N 1
ATOM 1681 C CA . ASN B 1 107 ? 32.769 28.273 16.465 1.00 59.26 85 ASN B CA 1
ATOM 1682 C C . ASN B 1 107 ? 31.656 29.079 17.118 1.00 59.02 85 ASN B C 1
ATOM 1683 O O . ASN B 1 107 ? 31.014 28.611 18.052 1.00 59.56 85 ASN B O 1
ATOM 1688 N N . ALA B 1 108 ? 31.427 30.291 16.644 1.00 58.35 86 ALA B N 1
ATOM 1689 C CA . ALA B 1 108 ? 30.310 31.063 17.152 1.00 58.30 86 ALA B CA 1
ATOM 1690 C C . ALA B 1 108 ? 29.068 30.660 16.370 1.00 58.23 86 ALA B C 1
ATOM 1691 O O . ALA B 1 108 ? 29.060 30.672 15.135 1.00 57.75 86 ALA B O 1
ATOM 1693 N N . LEU B 1 109 ? 28.041 30.269 17.112 1.00 58.07 87 LEU B N 1
ATOM 1694 C CA . LEU B 1 109 ? 26.775 29.830 16.557 1.00 58.14 87 LEU B CA 1
ATOM 1695 C C . LEU B 1 109 ? 25.672 30.425 17.427 1.00 57.87 87 LEU B C 1
ATOM 1696 O O . LEU B 1 109 ? 25.686 30.277 18.637 1.00 57.64 87 LEU B O 1
ATOM 1701 N N . ARG B 1 110 ? 24.726 31.111 16.806 1.00 58.14 88 ARG B N 1
ATOM 1702 C CA . ARG B 1 110 ? 23.724 31.851 17.547 1.00 57.92 88 ARG B CA 1
ATOM 1703 C C . ARG B 1 110 ? 22.415 31.817 16.799 1.00 58.59 88 ARG B C 1
ATOM 1704 O O . ARG B 1 110 ? 22.393 31.755 15.564 1.00 58.72 88 ARG B O 1
ATOM 1712 N N . VAL B 1 111 ? 21.330 31.874 17.566 1.00 58.88 89 VAL B N 1
ATOM 1713 C CA . VAL B 1 111 ? 19.958 31.856 17.058 1.00 59.04 89 VAL B CA 1
ATOM 1714 C C . VAL B 1 111 ? 19.324 33.144 17.592 1.00 59.28 89 VAL B C 1
ATOM 1715 O O . VAL B 1 111 ? 19.505 33.457 18.773 1.00 59.55 89 VAL B O 1
ATOM 1719 N N . THR B 1 112 ? 18.648 33.918 16.726 1.00 59.11 90 THR B N 1
ATOM 1720 C CA . THR B 1 112 ? 18.058 35.222 17.106 1.00 59.09 90 THR B CA 1
ATOM 1721 C C . THR B 1 112 ? 16.679 35.421 16.441 1.00 58.98 90 THR B C 1
ATOM 1722 O O . THR B 1 112 ? 16.421 34.822 15.388 1.00 58.91 90 THR B O 1
ATOM 1726 N N . PRO B 1 113 ? 15.769 36.210 17.072 1.00 58.54 91 PRO B N 1
ATOM 1727 C CA . 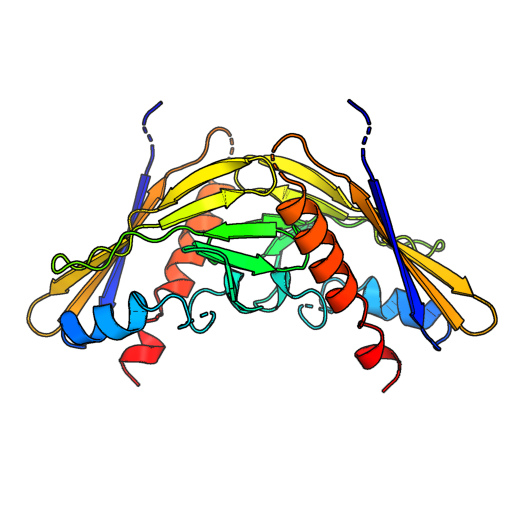PRO B 1 113 ? 14.468 36.439 16.427 1.00 58.63 91 PRO B CA 1
ATOM 1728 C C . PRO B 1 113 ? 14.549 37.130 15.070 1.00 58.34 91 PRO B C 1
ATOM 1729 O O . PRO B 1 113 ? 15.350 38.054 14.869 1.00 58.82 91 PRO B O 1
ATOM 1733 N N . ASN B 1 114 ? 13.733 36.657 14.140 1.00 57.87 92 ASN B N 1
ATOM 1734 C CA . ASN B 1 114 ? 13.603 37.281 12.834 1.00 58.07 92 ASN B CA 1
ATOM 1735 C C . ASN B 1 114 ? 12.108 37.320 12.506 1.00 58.50 92 ASN B C 1
ATOM 1736 O O . ASN B 1 114 ? 11.547 36.366 11.944 1.00 58.72 92 ASN B O 1
ATOM 1741 N N . GLY B 1 115 ? 11.456 38.413 12.898 1.00 58.82 93 GLY B N 1
ATOM 1742 C CA . GLY B 1 115 ? 10.004 38.444 12.930 1.00 59.59 93 GLY B CA 1
ATOM 1743 C C . GLY B 1 115 ? 9.475 37.344 13.851 1.00 60.34 93 GLY B C 1
ATOM 1744 O O . GLY B 1 115 ? 9.959 37.181 14.978 1.00 60.04 93 GLY B O 1
ATOM 1745 N N . SER B 1 116 ? 8.508 36.570 13.355 1.00 60.77 94 SER B N 1
ATOM 1746 C CA . SER B 1 116 ? 7.921 35.453 14.112 1.00 61.59 94 SER B CA 1
ATOM 1747 C C . SER B 1 116 ? 8.767 34.193 14.005 1.00 61.38 94 SER B C 1
ATOM 1748 O O . SER B 1 116 ? 8.416 33.135 14.554 1.00 61.80 94 SER B O 1
ATOM 1751 N N . GLY B 1 117 ? 9.885 34.321 13.295 1.00 61.13 95 GLY B N 1
ATOM 1752 C CA . GLY B 1 117 ? 10.802 33.227 13.065 1.00 60.05 95 GLY B CA 1
ATOM 1753 C C . GLY B 1 117 ? 12.173 33.509 13.638 1.00 59.92 95 GLY B C 1
ATOM 1754 O O . GLY B 1 117 ? 12.324 34.275 14.600 1.00 59.55 95 GLY B O 1
ATOM 1755 N N . THR B 1 118 ? 13.175 32.886 13.029 1.00 59.46 96 THR B N 1
ATOM 1756 C CA . THR B 1 118 ? 14.495 32.783 13.617 1.00 59.47 96 THR B CA 1
ATOM 1757 C C . THR B 1 118 ? 15.557 32.972 12.547 1.00 59.58 96 THR B C 1
ATOM 1758 O O . THR B 1 118 ? 15.412 32.461 11.435 1.00 59.89 96 THR B O 1
ATOM 1762 N N . GLU B 1 119 ? 16.612 33.712 12.876 1.00 59.35 97 GLU B N 1
ATOM 1763 C CA . GLU B 1 119 ? 17.829 33.686 12.069 1.00 59.29 97 GLU B CA 1
ATOM 1764 C C . GLU B 1 119 ? 18.881 32.849 12.781 1.00 59.31 97 GLU B C 1
ATOM 1765 O O . GLU B 1 119 ? 19.128 33.043 13.971 1.00 59.74 97 GLU B O 1
ATOM 1771 N N . VAL B 1 120 ? 19.490 31.920 12.047 1.00 59.19 98 VAL B N 1
ATOM 1772 C CA . VAL B 1 120 ? 20.506 31.012 12.574 1.00 58.78 98 VAL B CA 1
ATOM 1773 C C . VAL B 1 120 ? 21.825 31.348 11.901 1.00 58.72 98 VAL B C 1
ATOM 1774 O O . VAL B 1 120 ? 21.888 31.384 10.677 1.00 59.20 98 VAL B O 1
ATOM 1778 N N . SER B 1 121 ? 22.871 31.603 12.679 1.00 58.42 99 SER B N 1
ATOM 1779 C CA . SER B 1 121 ? 24.147 31.969 12.090 1.00 59.00 99 SER B CA 1
ATOM 1780 C C . SER B 1 121 ? 25.358 31.279 12.693 1.00 58.57 99 SER B C 1
ATOM 1781 O O . SER B 1 121 ? 25.430 31.040 13.905 1.00 59.87 99 SER B O 1
ATOM 1784 N N . PHE B 1 122 ? 26.318 30.975 11.831 1.00 58.22 100 PHE B N 1
ATOM 1785 C CA . PHE B 1 122 ? 27.558 30.290 12.215 1.00 57.21 100 PHE B CA 1
ATOM 1786 C C . PHE B 1 122 ? 28.716 31.120 11.690 1.00 56.54 100 PHE B C 1
ATOM 1787 O O . PHE B 1 122 ? 28.765 31.429 10.496 1.00 56.58 100 PHE B O 1
ATOM 1795 N N . THR B 1 123 ? 29.636 31.486 12.578 1.00 56.12 101 THR B N 1
ATOM 1796 C CA . THR B 1 123 ? 30.829 32.267 12.215 1.00 56.03 101 THR B CA 1
ATOM 1797 C C . THR B 1 123 ? 32.053 31.373 11.896 1.00 56.42 101 THR B C 1
ATOM 1798 O O . THR B 1 123 ? 32.734 30.836 12.802 1.00 55.59 101 THR B O 1
ATOM 1802 N N . LEU B 1 124 ? 32.306 31.222 10.596 1.00 56.61 102 LEU B N 1
ATOM 1803 C CA . LEU B 1 124 ? 33.397 30.412 10.076 1.00 56.59 102 LEU B CA 1
ATOM 1804 C C . LEU B 1 124 ? 34.687 31.210 10.000 1.00 57.19 102 LEU B C 1
ATOM 1805 O O . LEU B 1 124 ? 34.777 32.175 9.247 1.00 56.64 102 LEU B O 1
ATOM 1810 N N . LEU B 1 125 ? 35.693 30.778 10.764 1.00 57.80 103 LEU B N 1
ATOM 1811 C CA . LEU B 1 125 ? 36.994 31.433 10.766 1.00 58.59 103 LEU B CA 1
ATOM 1812 C C . LEU B 1 125 ? 37.966 30.606 9.958 1.00 59.29 103 LEU B C 1
ATOM 1813 O O . LEU B 1 125 ? 38.033 29.390 10.133 1.00 60.62 103 LEU B O 1
ATOM 1818 N N . ARG B 1 126 ? 38.691 31.249 9.049 1.00 60.26 104 ARG B N 1
ATOM 1819 C CA . ARG B 1 126 ? 39.675 30.557 8.216 1.00 61.38 104 ARG B CA 1
ATOM 1820 C C . ARG B 1 126 ? 41.016 30.383 8.922 1.00 62.33 104 ARG B C 1
ATOM 1821 O O . ARG B 1 126 ? 41.724 31.356 9.151 1.00 62.62 104 ARG B O 1
ATOM 1829 N N . LEU B 1 127 ? 41.351 29.134 9.241 1.00 63.58 105 LEU B N 1
ATOM 1830 C CA . LEU B 1 127 ? 42.595 28.762 9.935 1.00 64.95 105 LEU B CA 1
ATOM 1831 C C . LEU B 1 127 ? 43.806 28.866 9.030 1.00 66.13 105 LEU B C 1
ATOM 1832 O O . LEU B 1 127 ? 43.689 28.689 7.808 1.00 66.59 105 LEU B O 1
ATOM 1837 N N . GLU B 1 128 ? 44.970 29.135 9.631 1.00 67.17 106 GLU B N 1
ATOM 1838 C CA . GLU B 1 128 ? 46.250 29.111 8.905 1.00 68.06 106 GLU B CA 1
ATOM 1839 C C . GLU B 1 128 ? 46.463 27.710 8.339 1.00 67.37 106 GLU B C 1
ATOM 1840 O O . GLU B 1 128 ? 46.463 26.721 9.083 1.00 67.67 106 GLU B O 1
ATOM 1846 N N . GLY B 1 129 ? 46.638 27.624 7.026 1.00 66.69 107 GLY B N 1
ATOM 1847 C CA . GLY B 1 129 ? 46.847 26.333 6.384 1.00 65.65 107 GLY B CA 1
ATOM 1848 C C . GLY B 1 129 ? 45.564 25.683 5.909 1.00 64.97 107 GLY B C 1
ATOM 1849 O O . GLY B 1 129 ? 45.475 24.453 5.849 1.00 64.75 107 GLY B O 1
ATOM 1858 N N . THR B 1 131 ? 43.180 25.945 2.378 1.00 60.04 109 THR B N 1
ATOM 1859 C CA . THR B 1 131 ? 43.180 26.443 1.003 1.00 58.28 109 THR B CA 1
ATOM 1860 C C . THR B 1 131 ? 41.794 27.005 0.660 1.00 57.14 109 THR B C 1
ATOM 1861 O O . THR B 1 131 ? 40.821 26.719 1.356 1.00 56.90 109 THR B O 1
ATOM 1865 N N . ASP B 1 132 ? 41.708 27.780 -0.419 1.00 55.57 110 ASP B N 1
ATOM 1866 C CA . ASP B 1 132 ? 40.429 28.307 -0.908 1.00 54.30 110 ASP B CA 1
ATOM 1867 C C . ASP B 1 132 ? 39.348 27.245 -1.065 1.00 53.48 110 ASP B C 1
ATOM 1868 O O . ASP B 1 132 ? 38.181 27.504 -0.767 1.00 52.83 110 ASP B O 1
ATOM 1873 N N . GLU B 1 133 ? 39.734 26.061 -1.544 1.00 52.62 111 GLU B N 1
ATOM 1874 C CA . GLU B 1 133 ? 38.771 24.985 -1.752 1.00 51.92 111 GLU B CA 1
ATOM 1875 C C . GLU B 1 133 ? 38.403 24.315 -0.437 1.00 51.47 111 GLU B C 1
ATOM 1876 O O . GLU B 1 133 ? 37.325 23.734 -0.318 1.00 51.58 111 GLU B O 1
ATOM 1882 N N . ASP B 1 134 ? 39.300 24.387 0.544 1.00 50.83 112 ASP B N 1
ATOM 1883 C CA . ASP B 1 134 ? 39.024 23.821 1.865 1.00 50.26 112 ASP B CA 1
ATOM 1884 C C . ASP B 1 134 ? 38.050 24.746 2.557 1.00 49.72 112 ASP B C 1
ATOM 1885 O O . ASP B 1 134 ? 37.063 24.306 3.132 1.00 49.76 112 ASP B O 1
ATOM 1890 N N . PHE B 1 135 ? 38.342 26.037 2.490 1.00 49.18 113 PHE B N 1
ATOM 1891 C CA . PHE B 1 135 ? 37.468 27.053 3.054 1.00 48.85 113 PHE B CA 1
ATOM 1892 C C . PHE B 1 135 ? 36.077 26.990 2.435 1.00 48.57 113 PHE B C 1
ATOM 1893 O O . PHE B 1 135 ? 35.094 26.985 3.159 1.00 48.62 113 PHE B O 1
ATOM 1901 N N . GLU B 1 136 ? 36.002 26.897 1.109 1.00 48.48 114 GLU B N 1
ATOM 1902 C CA . GLU B 1 136 ? 34.722 26.791 0.413 1.00 48.52 114 GLU B CA 1
ATOM 1903 C C . GLU B 1 136 ? 33.937 25.538 0.779 1.00 48.94 114 GLU B C 1
ATOM 1904 O O . GLU B 1 136 ? 32.722 25.597 0.997 1.00 48.74 114 GLU B O 1
ATOM 1910 N N . GLN B 1 137 ? 34.636 24.406 0.814 1.00 49.52 115 GLN B N 1
ATOM 1911 C CA . GLN B 1 137 ? 34.044 23.116 1.164 1.00 49.98 115 GLN B CA 1
ATOM 1912 C C . GLN B 1 137 ? 33.526 23.133 2.607 1.00 50.03 115 GLN B C 1
ATOM 1913 O O . GLN B 1 137 ? 32.489 22.556 2.915 1.00 49.72 115 GLN B O 1
ATOM 1919 N N . ASP B 1 138 ? 34.260 23.817 3.474 1.00 50.65 116 ASP B N 1
ATOM 1920 C CA . ASP B 1 138 ? 33.877 24.007 4.859 1.00 52.11 116 ASP B CA 1
ATOM 1921 C C . ASP B 1 138 ? 32.565 24.823 4.947 1.00 52.47 116 ASP B C 1
ATOM 1922 O O . ASP B 1 138 ? 31.610 24.402 5.607 1.00 52.97 116 ASP B O 1
ATOM 1927 N N . ALA B 1 139 ? 32.513 25.966 4.262 1.00 52.35 117 ALA B N 1
ATOM 1928 C CA . ALA B 1 139 ? 31.300 26.797 4.202 1.00 52.56 117 ALA B CA 1
ATOM 1929 C C . ALA B 1 139 ? 30.132 25.992 3.647 1.00 52.70 117 ALA B C 1
ATOM 1930 O O . ALA B 1 139 ? 29.015 26.093 4.132 1.00 53.56 117 ALA B O 1
ATOM 1932 N N . SER B 1 140 ? 30.409 25.185 2.634 1.00 52.74 118 SER B N 1
ATOM 1933 C CA . SER B 1 140 ? 29.404 24.359 1.987 1.00 52.87 118 SER B CA 1
ATOM 1934 C C . SER B 1 140 ? 28.796 23.315 2.924 1.00 53.32 118 SER B C 1
ATOM 1935 O O . SER B 1 140 ? 27.600 23.013 2.847 1.00 53.45 118 SER B O 1
ATOM 1938 N N . ALA B 1 141 ? 29.633 22.755 3.794 1.00 53.77 119 ALA B N 1
ATOM 1939 C CA . ALA B 1 141 ? 29.201 21.723 4.724 1.00 54.23 119 ALA B CA 1
ATOM 1940 C C . ALA B 1 141 ? 28.450 22.336 5.901 1.00 54.30 119 ALA B C 1
ATOM 1941 O O . ALA B 1 141 ? 27.528 21.733 6.443 1.00 55.06 119 ALA B O 1
ATOM 1943 N N . ILE B 1 142 ? 28.845 23.530 6.301 1.00 54.26 120 ILE B N 1
ATOM 1944 C CA . ILE B 1 142 ? 28.126 24.213 7.358 1.00 54.79 120 ILE B CA 1
ATOM 1945 C C . ILE B 1 142 ? 26.723 24.557 6.877 1.00 55.09 120 ILE B C 1
ATOM 1946 O O . ILE B 1 142 ? 25.752 24.249 7.568 1.00 55.54 120 ILE B O 1
ATOM 1951 N N . THR B 1 143 ? 26.633 25.149 5.681 1.00 54.94 121 THR B N 1
ATOM 1952 C CA . THR B 1 143 ? 25.370 25.438 5.027 1.00 54.97 121 THR B CA 1
ATOM 1953 C C . THR B 1 143 ? 24.400 24.242 5.065 1.00 55.75 121 THR B C 1
ATOM 1954 O O . THR B 1 143 ? 23.245 24.412 5.438 1.00 56.41 121 THR B O 1
ATOM 1958 N N . ALA B 1 144 ? 24.866 23.049 4.688 1.00 55.79 122 ALA B N 1
ATOM 1959 C CA . ALA B 1 144 ? 24.001 21.864 4.647 1.00 56.26 122 ALA B CA 1
ATOM 1960 C C . ALA B 1 144 ? 23.571 21.369 6.032 1.00 56.66 122 ALA B C 1
ATOM 1961 O O . ALA B 1 144 ? 22.518 20.732 6.162 1.00 56.87 122 ALA B O 1
ATOM 1963 N N . ASP B 1 145 ? 24.401 21.635 7.045 1.00 56.93 123 ASP B N 1
ATOM 1964 C CA . ASP B 1 145 ? 24.086 21.305 8.430 1.00 56.95 123 ASP B CA 1
ATOM 1965 C C . ASP B 1 145 ? 22.955 22.223 8.902 1.00 56.83 123 ASP B C 1
ATOM 1966 O O . ASP B 1 145 ? 22.025 21.779 9.568 1.00 56.72 123 ASP B O 1
ATOM 1971 N N . LEU B 1 146 ? 23.032 23.504 8.539 1.00 57.02 124 LEU B N 1
ATOM 1972 C CA . LEU B 1 146 ? 21.994 24.468 8.903 1.00 56.64 124 LEU B CA 1
ATOM 1973 C C . LEU B 1 146 ? 20.702 24.223 8.125 1.00 56.88 124 LEU B C 1
ATOM 1974 O O . LEU B 1 146 ? 19.602 24.395 8.665 1.00 56.73 124 LEU B O 1
ATOM 1979 N N . GLU B 1 147 ? 20.846 23.840 6.857 1.00 56.93 125 GLU B N 1
ATOM 1980 C CA . GLU B 1 147 ? 19.716 23.514 6.000 1.00 57.66 125 GLU B CA 1
ATOM 1981 C C . GLU B 1 147 ? 18.979 22.285 6.494 1.00 57.67 125 GLU B C 1
ATOM 1982 O O . GLU B 1 147 ? 17.781 22.128 6.257 1.00 57.92 125 GLU B O 1
ATOM 1996 N N . LEU B 1 149 ? 19.016 21.347 9.861 1.00 55.48 127 LEU B N 1
ATOM 1997 C CA . LEU B 1 149 ? 18.387 21.773 11.110 1.00 54.05 127 LEU B CA 1
ATOM 1998 C C . LEU B 1 149 ? 17.077 22.480 10.790 1.00 53.58 127 LEU B C 1
ATOM 1999 O O . LEU B 1 149 ? 16.137 22.449 11.581 1.00 53.76 127 LEU B O 1
ATOM 2004 N N . LYS B 1 150 ? 17.030 23.096 9.614 1.00 52.87 128 LYS B N 1
ATOM 2005 C CA . LYS B 1 150 ? 15.875 23.857 9.160 1.00 52.38 128 LYS B CA 1
ATOM 2006 C C . LYS B 1 150 ? 14.744 22.908 8.784 1.00 52.15 128 LYS B C 1
ATOM 2007 O O . LYS B 1 150 ? 13.602 23.145 9.174 1.00 51.97 128 LYS B O 1
ATOM 2013 N N . SER B 1 151 ? 15.070 21.842 8.044 1.00 51.61 129 SER B N 1
ATOM 2014 C CA . SER B 1 151 ? 14.079 20.846 7.613 1.00 51.64 129 SER B CA 1
ATOM 2015 C C . SER B 1 151 ? 13.476 20.110 8.796 1.00 50.89 129 SER B C 1
ATOM 2016 O O . SER B 1 151 ? 12.266 19.866 8.844 1.00 50.76 129 SER B O 1
ATOM 2019 N N . LEU B 1 152 ? 14.350 19.761 9.736 1.00 50.05 130 LEU B N 1
ATOM 2020 C CA . LEU B 1 152 ? 14.005 19.034 10.947 1.00 49.10 130 LEU B CA 1
ATOM 2021 C C . LEU B 1 152 ? 13.023 19.853 11.791 1.00 48.74 130 LEU B C 1
ATOM 2022 O O . LEU B 1 152 ? 12.006 19.330 12.261 1.00 48.56 130 LEU B O 1
ATOM 2027 N N . LEU B 1 153 ? 13.313 21.145 11.952 1.00 48.16 131 LEU B N 1
ATOM 2028 C CA . LEU B 1 153 ? 12.472 22.021 12.768 1.00 47.56 131 LEU B CA 1
ATOM 2029 C C . LEU B 1 153 ? 11.141 22.392 12.104 1.00 47.41 131 LEU B C 1
ATOM 2030 O O . LEU B 1 153 ? 10.134 22.566 12.785 1.00 47.19 131 LEU B O 1
ATOM 2035 N N . GLU B 1 154 ? 11.141 22.481 10.777 1.00 47.46 132 GLU B N 1
ATOM 2036 C CA . GLU B 1 154 ? 9.967 22.928 10.029 1.00 47.55 132 GLU B CA 1
ATOM 2037 C C . GLU B 1 154 ? 8.967 21.811 9.691 1.00 47.44 132 GLU B C 1
ATOM 2038 O O . GLU B 1 154 ? 7.799 22.095 9.408 1.00 47.39 132 GLU B O 1
ATOM 2044 N N . ALA B 1 155 ? 9.419 20.555 9.736 1.00 47.35 133 ALA B N 1
ATOM 2045 C CA . ALA B 1 155 ? 8.559 19.397 9.439 1.00 47.31 133 ALA B CA 1
ATOM 2046 C C . ALA B 1 155 ? 7.479 19.173 10.495 1.00 47.26 133 ALA B C 1
ATOM 2047 O O . ALA B 1 155 ? 6.451 18.549 10.221 1.00 47.23 133 ALA B O 1
#

Sequence (256 aa):
PVQQSRIIHLSVEKPWAEVYDFAANPGNPRWAAGLAGGLEADGEDWIAKGGPLGEVRVNNFAPHNEFGVIDHVVTLPDGLKVYNALRVTPNGSSGTEVSFTLLRLEGTDEDFEQDASAITADLELKSLLEAPVQSRIIHLSVEKPWAEVYDFAANPGNPRWAAGLAGGLEADGEDWIAKGGPLGEVRVNNFAPHNEFGVIDHVVTLPDGLKVYNALRVTPNGSGTEVSFTLLRLEGTDEDFEQDASAITADLELKSLLEA

Foldseek 3Di:
DADKDKDKDWAQAAQVLLLVQPLPPQNCVQQVQQVVGWDDDDQWIWRADDPQGTKTKHFDDDDDFQWTWIWIQGPVGDTDTKTWGWDDDPRIIMTIIMGGDDPDDPVVSVVVSVSVNSSVCSSVVSRD/DADKDKAKDWAQAAQVVLLVQVLPPQNCVQQVVQVVHWDDDPQWIWRDDPPQGIKIKHFDPDDDFQWTWIWIQGPVGDTDTKTWGWDDDDRIIMIIIMDGDDDDDPVVSVVVSVSVNRSVCSRVVRRD

Radius of gyration: 19.46 Å; Cα contacts (8 Å, |Δi|>4): 564; chains: 2; bounding box: 52×58×39 Å

Nearest PDB structures (foldseek):
  2qpv-assembly1_A  TM=1.008E+00  e=2.903E-23  Agrobacterium fabrum str. C58
  4fpw-assembly3_B  TM=7.307E-01  e=3.873E-04  Micromonospora echinospora
  5jo1-assembly1_A  TM=6.159E-01  e=8.252E-05  Arabidopsis thaliana
  5jo2-assembly1_A  TM=6.382E-01  e=1.382E-04  Arabidopsis thaliana
  3pu2-assembly1_A  TM=6.190E-01  e=3.043E-03  Cereibacter sphaeroides 2.4.1

Secondary structure (DSSP, 8-state):
---EEEEEEEESS-HHHHHHHHH-TT---S-GGGTT--EEETTEEEEE-SSS-EEEEEEPPP-SS-B--EEEE-TTS-EEEEEEEEEEETTEEEEEEEEEPPP--HHHHHHHHHHHHHHH--HHHHH-/---EEEEEEEESS-HHHHHHHHT-TT---S-GGGTT--EEETTEEEEE-TTS-EEEEEEPPP-SS-B--EEEE-TT--EEEEEEEEEEETTEEEEEEEEE-----HHHHHHHHHHHHHHH--HHHHH-

Solvent-accessible surface area: 13092 Å² total

InterPro domains:
  IPR023393 START-like 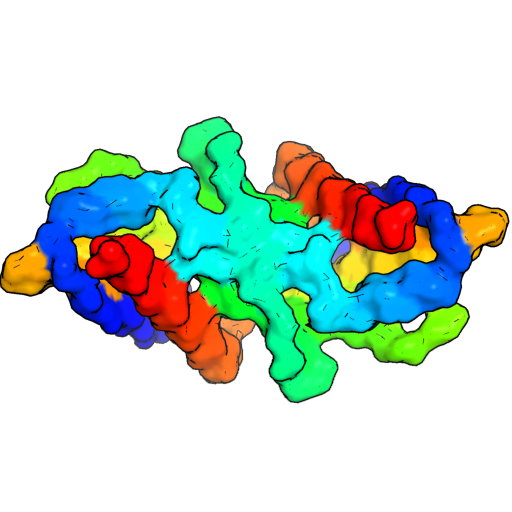domain superfamily [G3DSA:3.30.530.20] (2-134)

CATH classification: 3.30.530.20

B-factor: mean 62.25, std 8.71, range [34.8, 100.1]